Protein 4GV2 (pdb70)

Structure (mmCIF, N/CA/C/O backbone):
data_4GV2
#
_entry.id   4GV2
#
_cell.length_a   55.188
_cell.length_b   56.784
_cell.length_c   56.618
_cell.angle_alpha   90.00
_cell.angle_beta   112.66
_cell.angle_gamma   90.00
#
_symmetry.space_group_name_H-M   'P 1 21 1'
#
loop_
_entity.id
_entity.type
_entity.pdbx_description
1 polymer 'Poly [ADP-ribose] polymerase 3'
2 non-polymer 3-(4-oxo-3,4-dihydroquinazolin-2-yl)-N-[(1R)-1-(pyridin-2-yl)ethyl]propanamide
3 non-polymer 'DIMETHYL SULFOXIDE'
4 water water
#
loop_
_atom_site.group_PDB
_atom_site.id
_atom_site.type_symbol
_atom_site.label_atom_id
_atom_site.label_alt_id
_atom_site.label_comp_id
_atom_site.label_asym_id
_atom_site.label_entity_id
_atom_site.label_seq_id
_atom_site.pdbx_PDB_ins_code
_atom_site.Cartn_x
_atom_site.Cartn_y
_atom_site.Cartn_z
_atom_site.occupancy
_atom_site.B_iso_or_equiv
_atom_site.auth_seq_id
_atom_site.auth_comp_id
_atom_site.auth_asym_id
_atom_site.auth_atom_id
_atom_site.pdbx_PDB_model_num
ATOM 1 N N . SER A 1 1 ? -2.419 40.263 22.574 1.00 29.82 176 SER A N 1
ATOM 2 C CA . SER A 1 1 ? -3.886 40.524 22.468 1.00 28.71 176 SER A CA 1
ATOM 3 C C . SER A 1 1 ? -4.654 39.207 22.383 1.00 25.81 176 SER A C 1
ATOM 4 O O . SER A 1 1 ? -4.189 38.227 21.794 1.00 26.65 176 SER A O 1
ATOM 7 N N . MET A 1 2 ? -5.851 39.190 22.923 1.00 26.15 177 MET A N 1
ATOM 8 C CA . MET A 1 2 ? -6.564 37.928 23.020 1.00 23.71 177 MET A CA 1
ATOM 9 C C . MET A 1 2 ? -7.293 37.510 21.732 1.00 20.37 177 MET A C 1
ATOM 10 O O . MET A 1 2 ? -8.031 38.280 21.144 1.00 19.09 177 MET A O 1
ATOM 15 N N . LYS A 1 3 ? -7.107 36.262 21.320 1.00 17.72 178 LYS A N 1
ATOM 16 C CA . LYS A 1 3 ? -7.663 35.810 20.065 1.00 15.47 178 LYS A CA 1
ATOM 17 C C . LYS A 1 3 ? -9.131 35.489 20.271 1.00 14.85 178 LYS A C 1
ATOM 18 O O . LYS A 1 3 ? -9.527 35.014 21.343 1.00 14.24 178 LYS A O 1
ATOM 24 N N . ARG A 1 4 ? -9.944 35.790 19.268 1.00 12.94 179 ARG A N 1
ATOM 25 C CA . ARG A 1 4 ? -11.335 35.334 19.234 1.00 11.94 179 ARG A CA 1
ATOM 26 C C . ARG A 1 4 ? -11.383 33.868 18.903 1.00 11.20 179 ARG A C 1
ATOM 27 O O . ARG A 1 4 ? -10.727 33.430 17.941 1.00 9.15 179 ARG A O 1
ATOM 35 N N . VAL A 1 5 ? -12.211 33.131 19.662 1.00 9.42 180 VAL A N 1
ATOM 36 C CA . VAL A 1 5 ? -12.540 31.725 19.367 1.00 8.99 180 VAL A CA 1
ATOM 37 C C . VAL A 1 5 ? -13.865 31.752 18.636 1.00 8.91 180 VAL A C 1
ATOM 38 O O . VAL A 1 5 ? -14.880 32.225 19.179 1.00 9.09 180 VAL A O 1
ATOM 42 N N . GLN A 1 6 ? -13.872 31.297 17.384 1.00 8.37 181 GLN A N 1
ATOM 43 C CA . GLN A 1 6 ? -15.082 31.375 16.563 1.00 9.10 181 GLN A CA 1
ATOM 44 C C . GLN A 1 6 ? -16.074 30.297 16.993 1.00 10.33 181 GLN A C 1
ATOM 45 O O . GLN A 1 6 ? -15.644 29.249 17.448 1.00 10.73 181 GLN A O 1
ATOM 51 N N . PRO A 1 7 ? -17.387 30.540 16.834 1.00 11.02 182 PRO A N 1
ATOM 52 C CA . PRO A 1 7 ? -18.385 29.512 17.199 1.00 11.23 182 PRO A CA 1
ATOM 53 C C . PRO A 1 7 ? -18.202 28.199 16.427 1.00 10.32 182 PRO A C 1
ATOM 54 O O . PRO A 1 7 ? -17.770 28.192 15.290 1.00 10.03 182 PRO A O 1
ATOM 58 N N . CYS A 1 8 ? -18.508 27.089 17.060 1.00 9.77 183 CYS A N 1
ATOM 59 C CA . CYS A 1 8 ? -18.352 25.771 16.428 1.00 9.87 183 CYS A CA 1
ATOM 60 C C . CYS A 1 8 ? -19.409 25.574 15.336 1.00 10.92 183 CYS A C 1
ATOM 61 O O . CYS A 1 8 ? -20.579 25.881 15.550 1.00 11.73 183 CYS A O 1
ATOM 64 N N . SER A 1 9 ? -18.983 25.078 14.177 1.00 10.73 184 SER A N 1
ATOM 65 C CA . SER A 1 9 ? -19.893 24.817 13.064 1.00 12.08 184 SER A CA 1
ATOM 66 C C . SER A 1 9 ? -20.544 23.429 13.096 1.00 13.09 184 SER A C 1
ATOM 67 O O . SER A 1 9 ? -21.438 23.133 12.292 1.00 10.87 184 SER A O 1
ATOM 70 N N . LEU A 1 10 ? -20.027 22.561 13.947 1.00 12.11 185 LEU A N 1
ATOM 71 C CA . LEU A 1 10 ? -20.405 21.132 13.922 1.00 11.97 185 LEU A CA 1
ATOM 72 C C . LEU A 1 10 ? -21.691 20.802 14.692 1.00 12.61 185 LEU A C 1
ATOM 73 O O . LEU A 1 10 ? -22.004 21.382 15.745 1.00 13.65 185 LEU A O 1
ATOM 78 N N . ASP A 1 11 ? -22.460 19.852 14.152 1.00 11.48 186 ASP A N 1
ATOM 79 C CA . ASP A 1 11 ? -23.630 19.355 14.838 1.00 11.93 186 ASP A CA 1
ATOM 80 C C . ASP A 1 11 ? -23.175 18.565 16.096 1.00 11.57 186 ASP A C 1
ATOM 81 O O . ASP A 1 11 ? -22.011 18.202 16.178 1.00 10.35 186 ASP A O 1
ATOM 86 N N . PRO A 1 12 ? -24.084 18.354 17.062 1.00 11.11 187 PRO A N 1
ATOM 87 C CA . PRO A 1 12 ? -23.781 17.727 18.349 1.00 11.48 187 PRO A CA 1
ATOM 88 C C . PRO A 1 12 ? -23.115 16.370 18.208 1.00 10.10 187 PRO A C 1
ATOM 89 O O . PRO A 1 12 ? -22.182 16.054 18.984 1.00 11.63 187 PRO A O 1
ATOM 93 N N . ALA A 1 13 ? -23.605 15.549 17.276 1.00 10.96 188 ALA A N 1
ATOM 94 C CA . ALA A 1 13 ? -23.074 14.177 17.147 1.00 9.40 188 ALA A CA 1
ATOM 95 C C . ALA A 1 13 ? -21.660 14.244 16.670 1.00 8.03 188 ALA A C 1
ATOM 96 O O . ALA A 1 13 ? -20.768 13.535 17.171 1.00 6.53 188 ALA A O 1
ATOM 98 N N . THR A 1 14 ? -21.434 15.104 15.683 1.00 8.54 189 THR A N 1
ATOM 99 C CA . THR A 1 14 ? -20.077 15.236 15.148 1.00 8.61 189 THR A CA 1
ATOM 100 C C . THR A 1 14 ? -19.119 15.854 16.179 1.00 8.16 189 THR A C 1
ATOM 101 O O . THR A 1 14 ? -17.951 15.478 16.259 1.00 7.65 189 THR A O 1
ATOM 105 N N . GLN A 1 15 ? -19.603 16.801 16.994 1.00 8.26 190 GLN A N 1
ATOM 106 C CA . GLN A 1 15 ? -18.767 17.350 18.057 1.00 8.00 190 GLN A CA 1
ATOM 107 C C . GLN A 1 15 ? -18.323 16.255 19.044 1.00 8.01 190 GLN A C 1
ATOM 108 O O . GLN A 1 15 ? -17.175 16.224 19.463 1.00 8.05 190 GLN A O 1
ATOM 114 N N . LYS A 1 16 ? -19.246 15.364 19.404 1.00 9.09 191 LYS A N 1
ATOM 115 C CA . LYS A 1 16 ? -18.917 14.257 20.307 1.00 9.07 191 LYS A CA 1
ATOM 116 C C . LYS A 1 16 ? -17.910 13.308 19.688 1.00 7.58 191 LYS A C 1
ATOM 117 O O . LYS A 1 16 ? -17.029 12.819 20.347 1.00 9.28 191 LYS A O 1
ATOM 120 N N . LEU A 1 17 ? -18.059 13.021 18.404 1.00 7.90 192 LEU A N 1
ATOM 121 C CA . LEU A 1 17 ? -17.101 12.158 17.683 1.00 7.16 192 LEU A CA 1
ATOM 122 C C . LEU A 1 17 ? -15.701 12.724 17.726 1.00 6.66 192 LEU A C 1
ATOM 123 O O . LEU A 1 17 ? -14.772 12.058 18.052 1.00 7.25 192 LEU A O 1
ATOM 128 N N . ILE A 1 18 ? -15.583 13.989 17.333 1.00 6.44 193 ILE A N 1
ATOM 129 C CA . ILE A 1 18 ? -14.312 14.674 17.277 1.00 6.08 193 ILE A CA 1
ATOM 130 C C . ILE A 1 18 ? -13.714 14.755 18.697 1.00 7.00 193 ILE A C 1
ATOM 131 O O . ILE A 1 18 ? -12.526 14.545 18.885 1.00 7.73 193 ILE A O 1
ATOM 136 N N . THR A 1 19 ? -14.537 15.036 19.700 1.00 7.97 194 THR A N 1
ATOM 137 C CA . THR A 1 19 ? -14.071 14.990 21.093 1.00 8.65 194 THR A CA 1
ATOM 138 C C . THR A 1 19 ? -13.480 13.616 21.425 1.00 7.82 194 THR A C 1
ATOM 139 O O . THR A 1 19 ? -12.392 13.522 21.991 1.00 9.20 194 THR A O 1
ATOM 143 N N . ASN A 1 20 ? -14.213 12.550 21.093 1.00 7.63 195 ASN A N 1
ATOM 144 C CA . ASN A 1 20 ? -13.832 11.176 21.483 1.00 7.34 195 ASN A CA 1
ATOM 145 C C . ASN A 1 20 ? -12.536 10.697 20.797 1.00 6.59 195 ASN A C 1
ATOM 146 O O . ASN A 1 20 ? -11.665 10.151 21.438 1.00 7.58 195 ASN A O 1
ATOM 151 N N . ILE A 1 21 ? -12.359 10.998 19.510 1.00 7.02 196 ILE A N 1
ATOM 152 C CA . ILE A 1 21 ? -11.275 10.427 18.739 1.00 6.76 196 ILE A CA 1
ATOM 153 C C . ILE A 1 21 ? -9.952 11.147 18.950 1.00 6.68 196 ILE A C 1
ATOM 154 O O . ILE A 1 21 ? -8.898 10.607 18.609 1.00 8.61 196 ILE A O 1
ATOM 159 N N . PHE A 1 22 ? -9.993 12.335 19.571 1.00 7.51 197 PHE A N 1
ATOM 160 C CA . PHE A 1 22 ? -8.802 13.050 19.962 1.00 8.19 197 PHE A CA 1
ATOM 161 C C . PHE A 1 22 ? -8.641 13.190 21.470 1.00 9.55 197 PHE A C 1
ATOM 162 O O . PHE A 1 22 ? -7.765 13.928 21.957 1.00 10.44 197 PHE A O 1
ATOM 170 N N . SER A 1 23 ? -9.459 12.463 22.212 1.00 9.07 198 SER A N 1
ATOM 171 C CA . SER A 1 23 ? -9.474 12.565 23.660 1.00 9.34 198 SER A CA 1
ATOM 172 C C . SER A 1 23 ? -8.188 12.025 24.275 1.00 10.23 198 SER A C 1
ATOM 173 O O . SER A 1 23 ? -7.811 10.848 24.079 1.00 7.87 198 SER A O 1
ATOM 176 N N . LYS A 1 24 ? -7.547 12.857 25.110 1.00 10.39 199 LYS A N 1
ATOM 177 C CA . LYS A 1 24 ? -6.332 12.406 25.788 1.00 11.04 199 LYS A CA 1
ATOM 178 C C . LYS A 1 24 ? -6.638 11.303 26.784 1.00 10.01 199 LYS A C 1
ATOM 179 O O . LYS A 1 24 ? -5.792 10.401 26.960 1.00 9.23 199 LYS A O 1
ATOM 185 N N . GLU A 1 25 ? -7.817 11.352 27.398 1.00 9.13 200 GLU A N 1
ATOM 186 C CA . GLU A 1 25 ? -8.221 10.249 28.292 1.00 9.84 200 GLU A CA 1
ATOM 187 C C . GLU A 1 25 ? -8.321 8.926 27.506 1.00 8.32 200 GLU A C 1
ATOM 188 O O . GLU A 1 25 ? -7.857 7.892 27.965 1.00 8.20 200 GLU A O 1
ATOM 194 N N . MET A 1 26 ? -8.955 9.001 26.336 1.00 7.06 201 MET A N 1
ATOM 195 C CA . MET A 1 26 ? -9.114 7.839 25.461 1.00 6.76 201 MET A CA 1
ATOM 196 C C . MET A 1 26 ? -7.770 7.257 25.085 1.00 6.62 201 MET A C 1
ATOM 197 O O . MET A 1 26 ? -7.543 6.022 25.135 1.00 7.82 201 MET A O 1
ATOM 202 N N . PHE A 1 27 ? -6.870 8.121 24.665 1.00 7.59 202 PHE A N 1
ATOM 203 C CA . PHE A 1 27 ? -5.540 7.655 24.291 1.00 7.09 202 PHE A CA 1
ATOM 204 C C . PHE A 1 27 ? -4.778 7.002 25.446 1.00 8.16 202 PHE A C 1
ATOM 205 O O . PHE A 1 27 ? -4.178 5.914 25.297 1.00 8.24 202 PHE A O 1
ATOM 213 N N . LYS A 1 28 ? -4.815 7.640 26.605 1.00 7.77 203 LYS A N 1
ATOM 214 C CA . LYS A 1 28 ? -4.151 7.060 27.793 1.00 8.70 203 LYS A CA 1
ATOM 215 C C . LYS A 1 28 ? -4.796 5.761 28.225 1.00 9.63 203 LYS A C 1
ATOM 216 O O . LYS A 1 28 ? -4.079 4.838 28.612 1.00 9.06 203 LYS A O 1
ATOM 222 N N . ASN A 1 29 ? -6.139 5.693 28.131 1.00 10.14 204 ASN A N 1
ATOM 223 C CA . ASN A 1 29 ? -6.887 4.452 28.438 1.00 9.21 204 ASN A CA 1
ATOM 224 C C . ASN A 1 29 ? -6.396 3.317 27.548 1.00 9.44 204 ASN A C 1
ATOM 225 O O . ASN A 1 29 ? -6.189 2.174 27.983 1.00 9.70 204 ASN A O 1
ATOM 230 N N . THR A 1 30 ? -6.300 3.624 26.268 1.00 7.98 205 THR A N 1
ATOM 231 C CA . THR A 1 30 ? -5.827 2.677 25.275 1.00 8.14 205 THR A CA 1
ATOM 232 C C . THR A 1 30 ? -4.411 2.192 25.622 1.00 7.91 205 THR A C 1
ATOM 233 O O . THR A 1 30 ? -4.163 0.978 25.625 1.00 8.60 205 THR A O 1
ATOM 237 N N . MET A 1 31 ? -3.514 3.115 25.984 1.00 8.22 206 MET A N 1
ATOM 238 C CA . MET A 1 31 ? -2.167 2.745 26.407 1.00 9.26 206 MET A CA 1
ATOM 239 C C . MET A 1 31 ? -2.189 1.839 27.663 1.00 10.31 206 MET A C 1
ATOM 240 O O . MET A 1 31 ? -1.472 0.828 27.728 1.00 9.74 206 MET A O 1
ATOM 245 N N . ALA A 1 32 ? -3.074 2.121 28.600 1.00 10.51 207 ALA A N 1
ATOM 246 C CA . ALA A 1 32 ? -3.207 1.247 29.785 1.00 10.53 207 ALA A CA 1
ATOM 247 C C . ALA A 1 32 ? -3.735 -0.126 29.442 1.00 10.93 207 ALA A C 1
ATOM 248 O O . ALA A 1 32 ? -3.321 -1.092 30.030 1.00 10.36 207 ALA A O 1
ATOM 250 N N . LEU A 1 33 ? -4.670 -0.211 28.502 1.00 11.03 208 LEU A N 1
ATOM 251 C CA . LEU A 1 33 ? -5.187 -1.452 28.055 1.00 11.58 208 LEU A CA 1
ATOM 252 C C . LEU A 1 33 ? -4.144 -2.270 27.330 1.00 12.26 208 LEU A C 1
ATOM 253 O O . LEU A 1 33 ? -4.234 -3.492 27.299 1.00 13.80 208 LEU A O 1
ATOM 258 N N . MET A 1 34 ? -3.134 -1.626 26.773 1.00 11.55 209 MET A N 1
ATOM 259 C CA . MET A 1 34 ? -2.020 -2.323 26.133 1.00 12.33 209 MET A CA 1
ATOM 260 C C . MET A 1 34 ? -0.814 -2.529 27.032 1.00 12.41 209 MET A C 1
ATOM 261 O O . MET A 1 34 ? 0.279 -2.827 26.540 1.00 13.07 209 MET A O 1
ATOM 266 N N . ASP A 1 35 ? -1.002 -2.319 28.338 1.00 13.27 210 ASP A N 1
ATOM 267 C CA . ASP A 1 35 ? 0.037 -2.519 29.330 1.00 13.52 210 ASP A CA 1
ATOM 268 C C . ASP A 1 35 ? 1.199 -1.551 29.271 1.00 12.68 210 ASP A C 1
ATOM 269 O O . ASP A 1 35 ? 2.259 -1.850 29.810 1.00 12.96 210 ASP A O 1
ATOM 274 N N . LEU A 1 36 ? 1.009 -0.380 28.671 1.00 12.46 211 LEU A N 1
ATOM 275 C CA . LEU A 1 36 ? 2.082 0.612 28.615 1.00 12.37 211 LEU A CA 1
ATOM 276 C C . LEU A 1 36 ? 2.109 1.488 29.857 1.00 13.18 211 LEU A C 1
ATOM 277 O O . LEU A 1 36 ? 1.102 1.674 30.534 1.00 14.22 211 LEU A O 1
ATOM 282 N N . ASP A 1 37 ? 3.289 1.984 30.179 1.00 14.51 212 ASP A N 1
ATOM 283 C CA . ASP A 1 37 ? 3.452 2.811 31.360 1.00 15.95 212 ASP A CA 1
ATOM 284 C C . ASP A 1 37 ? 3.267 4.277 30.938 1.00 16.40 212 ASP A C 1
ATOM 285 O O . ASP A 1 37 ? 4.164 4.909 30.409 1.00 16.27 212 ASP A O 1
ATOM 290 N N . VAL A 1 38 ? 2.078 4.803 31.164 1.00 17.29 213 VAL A N 1
ATOM 291 C CA . VAL A 1 38 ? 1.766 6.155 30.704 1.00 19.12 213 VAL A CA 1
ATOM 292 C C . VAL A 1 38 ? 2.540 7.234 31.484 1.00 19.55 213 VAL A C 1
ATOM 293 O O . VAL A 1 38 ? 2.749 8.332 30.970 1.00 21.75 213 VAL A O 1
ATOM 297 N N . LYS A 1 39 ? 2.974 6.914 32.696 1.00 19.88 214 LYS A N 1
ATOM 298 C CA . LYS A 1 39 ? 3.746 7.858 33.524 1.00 20.48 214 LYS A CA 1
ATOM 299 C C . LYS A 1 39 ? 5.117 8.065 32.911 1.00 20.67 214 LYS A C 1
ATOM 300 O O . LYS A 1 39 ? 5.601 9.185 32.841 1.00 21.76 214 LYS A O 1
ATOM 303 N N . LYS A 1 40 ? 5.685 6.990 32.376 1.00 19.78 215 LYS A N 1
ATOM 304 C CA . LYS A 1 40 ? 6.982 7.018 31.743 1.00 21.79 215 LYS A CA 1
ATOM 305 C C . LYS A 1 40 ? 6.926 7.378 30.264 1.00 21.99 215 LYS A C 1
ATOM 306 O O . LYS A 1 40 ? 7.950 7.773 29.674 1.00 23.32 215 LYS A O 1
ATOM 312 N N . MET A 1 41 ? 5.751 7.231 29.667 1.00 22.20 216 MET A N 1
ATOM 313 C CA . MET A 1 41 ? 5.569 7.489 28.233 1.00 22.87 216 MET A CA 1
ATOM 314 C C . MET A 1 41 ? 4.324 8.332 28.049 1.00 22.27 216 MET A C 1
ATOM 315 O O . MET A 1 41 ? 3.310 7.855 27.534 1.00 23.51 216 MET A O 1
ATOM 320 N N . PRO A 1 42 ? 4.371 9.622 28.486 1.00 21.21 217 PRO A N 1
ATOM 321 C CA . PRO A 1 42 ? 3.197 10.472 28.321 1.00 21.07 217 PRO A CA 1
ATOM 322 C C . PRO A 1 42 ? 2.930 10.812 26.858 1.00 20.16 217 PRO A C 1
ATOM 323 O O . PRO A 1 42 ? 3.834 10.748 26.004 1.00 18.84 217 PRO A O 1
ATOM 327 N N . LEU A 1 43 ? 1.700 11.191 26.564 1.00 20.09 218 LEU A N 1
ATOM 328 C CA . LEU A 1 43 ? 1.293 11.433 25.167 1.00 19.60 218 LEU A CA 1
ATOM 329 C C . LEU A 1 43 ? 2.155 12.437 24.452 1.00 20.59 218 LEU A C 1
ATOM 330 O O . LEU A 1 43 ? 2.502 12.270 23.267 1.00 19.96 218 LEU A O 1
ATOM 335 N N . GLY A 1 44 ? 2.469 13.521 25.151 1.00 20.72 219 GLY A N 1
ATOM 336 C CA . GLY A 1 44 ? 3.287 14.548 24.567 1.00 21.45 219 GLY A CA 1
ATOM 337 C C . GLY A 1 44 ? 4.715 14.118 24.339 1.00 21.19 219 GLY A C 1
ATOM 338 O O . GLY A 1 44 ? 5.431 14.781 23.614 1.00 23.46 219 GLY A O 1
ATOM 339 N N . LYS A 1 45 ? 5.151 13.035 24.968 1.00 19.91 220 LYS A N 1
ATOM 340 C CA . LYS A 1 45 ? 6.550 12.609 24.864 1.00 20.57 220 LYS A CA 1
ATOM 341 C C . LYS A 1 45 ? 6.749 11.517 23.807 1.00 19.02 220 LYS A C 1
ATOM 342 O O . LYS A 1 45 ? 7.853 11.267 23.375 1.00 19.28 220 LYS A O 1
ATOM 348 N N . LEU A 1 46 ? 5.680 10.865 23.416 1.00 17.65 221 LEU A N 1
ATOM 349 C CA . LEU A 1 46 ? 5.713 9.863 22.348 1.00 18.16 221 LEU A CA 1
ATOM 350 C C . LEU A 1 46 ? 6.336 10.455 21.107 1.00 17.20 221 LEU A C 1
ATOM 351 O O . LEU A 1 46 ? 5.990 11.553 20.735 1.00 17.72 221 LEU A O 1
ATOM 356 N N . SER A 1 47 ? 7.279 9.754 20.492 1.00 16.78 222 SER A N 1
ATOM 357 C CA . SER A 1 47 ? 7.932 10.242 19.276 1.00 17.34 222 SER A CA 1
ATOM 358 C C . SER A 1 47 ? 8.051 9.171 18.215 1.00 16.70 222 SER A C 1
ATOM 359 O O . SER A 1 47 ? 8.013 7.982 18.512 1.00 15.47 222 SER A O 1
ATOM 362 N N . LYS A 1 48 ? 8.225 9.592 16.967 1.00 16.72 223 LYS A N 1
ATOM 363 C CA . LYS A 1 48 ? 8.453 8.647 15.893 1.00 17.06 223 LYS A CA 1
ATOM 364 C C . LYS A 1 48 ? 9.763 7.841 16.078 1.00 17.66 223 LYS A C 1
ATOM 365 O O . LYS A 1 48 ? 9.835 6.647 15.747 1.00 16.16 223 LYS A O 1
ATOM 371 N N . GLN A 1 49 ? 10.796 8.498 16.598 1.00 18.13 224 GLN A N 1
ATOM 372 C CA . GLN A 1 49 ? 12.065 7.861 16.815 1.00 19.53 224 GLN A CA 1
ATOM 373 C C . GLN A 1 49 ? 11.887 6.706 17.835 1.00 17.78 224 GLN A C 1
ATOM 374 O O . GLN A 1 49 ? 12.446 5.666 17.669 1.00 17.39 224 GLN A O 1
ATOM 380 N N . GLN A 1 50 ? 11.125 6.927 18.896 1.00 17.98 225 GLN A N 1
ATOM 381 C CA . GLN A 1 50 ? 10.927 5.896 19.940 1.00 17.71 225 GLN A CA 1
ATOM 382 C C . GLN A 1 50 ? 10.217 4.672 19.360 1.00 16.56 225 GLN A C 1
ATOM 383 O O . GLN A 1 50 ? 10.612 3.520 19.566 1.00 16.92 225 GLN A O 1
ATOM 389 N N . ILE A 1 51 ? 9.150 4.947 18.631 1.00 15.28 226 ILE A N 1
ATOM 390 C CA . ILE A 1 51 ? 8.351 3.902 17.989 1.00 15.19 226 ILE A CA 1
ATOM 391 C C . ILE A 1 51 ? 9.229 3.126 17.025 1.00 15.29 226 ILE A C 1
ATOM 392 O O . ILE A 1 51 ? 9.192 1.909 17.025 1.00 14.83 226 ILE A O 1
ATOM 397 N N . ALA A 1 52 ? 10.074 3.835 16.260 1.00 15.32 227 ALA A N 1
ATOM 398 C CA . ALA A 1 52 ? 10.986 3.186 15.295 1.00 16.42 227 ALA A CA 1
ATOM 399 C C . ALA A 1 52 ? 12.001 2.283 16.015 1.00 16.59 227 ALA A C 1
ATOM 400 O O . ALA A 1 52 ? 12.279 1.162 15.569 1.00 17.20 227 ALA A O 1
ATOM 402 N N . ARG A 1 53 ? 12.530 2.768 17.131 1.00 16.76 228 ARG A N 1
ATOM 403 C CA . ARG A 1 53 ? 13.430 1.961 17.959 1.00 18.45 228 ARG A CA 1
ATOM 404 C C . ARG A 1 53 ? 12.752 0.727 18.561 1.00 16.88 228 ARG A C 1
ATOM 405 O O . ARG A 1 53 ? 13.391 -0.334 18.713 1.00 17.02 228 ARG A O 1
ATOM 413 N N . GLY A 1 54 ? 11.459 0.856 18.871 1.00 16.53 229 GLY A N 1
ATOM 414 C CA . GLY A 1 54 ? 10.655 -0.245 19.356 1.00 14.84 229 GLY A CA 1
ATOM 415 C C . GLY A 1 54 ? 10.501 -1.304 18.279 1.00 14.97 229 GLY A C 1
ATOM 416 O O . GLY A 1 54 ? 10.652 -2.495 18.548 1.00 15.82 229 GLY A O 1
ATOM 417 N N . PHE A 1 55 ? 10.252 -0.880 17.038 1.00 14.93 230 PHE A N 1
ATOM 418 C CA . PHE A 1 55 ? 10.136 -1.848 15.949 1.00 15.73 230 PHE A CA 1
ATOM 419 C C . PHE A 1 55 ? 11.500 -2.505 15.714 1.00 17.42 230 PHE A C 1
ATOM 420 O O . PHE A 1 55 ? 11.547 -3.710 15.502 1.00 17.25 230 PHE A O 1
ATOM 428 N N . GLU A 1 56 ? 12.598 -1.742 15.768 1.00 18.63 231 GLU A N 1
ATOM 429 C CA . GLU A 1 56 ? 13.960 -2.366 15.635 1.00 20.82 231 GLU A CA 1
ATOM 430 C C . GLU A 1 56 ? 14.219 -3.431 16.685 1.00 20.91 231 GLU A C 1
ATOM 431 O O . GLU A 1 56 ? 14.768 -4.503 16.400 1.00 21.80 231 GLU A O 1
ATOM 437 N N . ALA A 1 57 ? 13.798 -3.165 17.906 1.00 19.83 232 ALA A N 1
ATOM 438 C CA . ALA A 1 57 ? 13.917 -4.166 18.971 1.00 19.48 232 ALA A CA 1
ATOM 439 C C . ALA A 1 57 ? 13.058 -5.408 18.696 1.00 19.74 232 ALA A C 1
ATOM 440 O O . ALA A 1 57 ? 13.505 -6.523 18.946 1.00 19.74 232 ALA A O 1
ATOM 442 N N . LEU A 1 58 ? 11.841 -5.249 18.165 1.00 19.03 233 LEU A N 1
ATOM 443 C CA . LEU A 1 58 ? 11.040 -6.421 17.824 1.00 18.98 233 LEU A CA 1
ATOM 444 C C . LEU A 1 58 ? 11.613 -7.210 16.624 1.00 19.74 233 LEU A C 1
ATOM 445 O O . LEU A 1 58 ? 11.533 -8.434 16.569 1.00 17.38 233 LEU A O 1
ATOM 450 N N . GLU A 1 59 ? 12.192 -6.480 15.668 1.00 21.48 234 GLU A N 1
ATOM 451 C CA . GLU A 1 59 ? 12.864 -7.113 14.516 1.00 22.80 234 GLU A CA 1
ATOM 452 C C . GLU A 1 59 ? 14.016 -8.019 14.981 1.00 23.36 234 GLU A C 1
ATOM 453 O O . GLU A 1 59 ? 14.175 -9.159 14.485 1.00 24.35 234 GLU A O 1
ATOM 459 N N . ALA A 1 60 ? 14.785 -7.548 15.962 1.00 23.64 235 ALA A N 1
ATOM 460 C CA . ALA A 1 60 ? 15.847 -8.372 16.566 1.00 23.65 235 ALA A CA 1
ATOM 461 C C . ALA A 1 60 ? 15.279 -9.602 17.286 1.00 23.42 235 ALA A C 1
ATOM 462 O O . ALA A 1 60 ? 15.809 -10.683 17.162 1.00 23.15 235 ALA A O 1
ATOM 464 N N . LEU A 1 61 ? 14.159 -9.448 18.000 1.00 23.18 236 LEU A N 1
ATOM 465 C CA . LEU A 1 61 ? 13.471 -10.576 18.616 1.00 23.02 236 LEU A CA 1
ATOM 466 C C . LEU A 1 61 ? 12.992 -11.586 17.578 1.00 23.39 236 LEU A C 1
ATOM 467 O O . LEU A 1 61 ? 13.104 -12.795 17.789 1.00 25.72 236 LEU A O 1
ATOM 472 N N . GLU A 1 62 ? 12.454 -11.109 16.464 1.00 23.39 237 GLU A N 1
ATOM 473 C CA . GLU A 1 62 ? 11.910 -11.990 15.438 1.00 24.83 237 GLU A CA 1
ATOM 474 C C . GLU A 1 62 ? 13.043 -12.811 14.818 1.00 26.41 237 GLU A C 1
ATOM 475 O O . GLU A 1 62 ? 12.888 -14.006 14.572 1.00 26.26 237 GLU A O 1
ATOM 481 N N . GLU A 1 63 ? 14.162 -12.158 14.562 1.00 28.02 238 GLU A N 1
ATOM 482 C CA . GLU A 1 63 ? 15.313 -12.862 13.999 1.00 30.66 238 GLU A CA 1
ATOM 483 C C . GLU A 1 63 ? 15.751 -13.938 15.000 1.00 31.68 238 GLU A C 1
ATOM 484 O O . GLU A 1 63 ? 15.992 -15.099 14.612 1.00 32.00 238 GLU A O 1
ATOM 490 N N . ALA A 1 64 ? 15.815 -13.570 16.284 1.00 31.99 239 ALA A N 1
ATOM 491 C CA . ALA A 1 64 ? 16.205 -14.520 17.343 1.00 33.13 239 ALA A 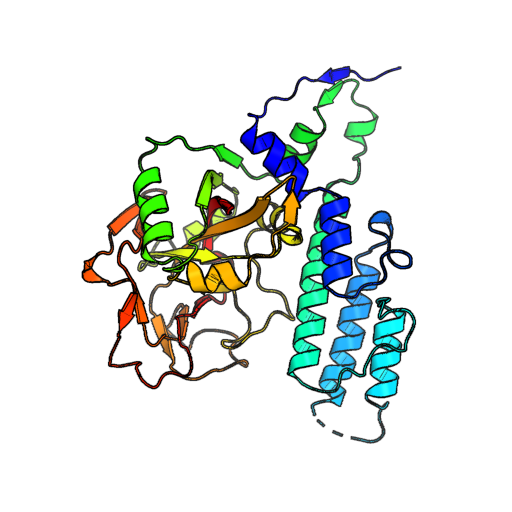CA 1
ATOM 492 C C . ALA A 1 64 ? 15.248 -15.691 17.446 1.00 34.16 239 ALA A C 1
ATOM 493 O O . ALA A 1 64 ? 15.682 -16.825 17.593 1.00 34.16 239 ALA A O 1
ATOM 495 N N . LEU A 1 65 ? 13.944 -15.417 17.357 1.00 35.00 240 LEU A N 1
ATOM 496 C CA . LEU A 1 65 ? 12.922 -16.463 17.357 1.00 35.79 240 LEU A CA 1
ATOM 497 C C . LEU A 1 65 ? 13.044 -17.458 16.181 1.00 37.83 240 LEU A C 1
ATOM 498 O O . LEU A 1 65 ? 12.699 -18.628 16.330 1.00 38.47 240 LEU A O 1
ATOM 503 N N . LYS A 1 66 ? 13.493 -16.990 15.019 1.00 39.50 241 LYS A N 1
ATOM 504 C CA . LYS A 1 66 ? 13.744 -17.865 13.867 1.00 41.36 241 LYS A CA 1
ATOM 505 C C . LYS A 1 66 ? 15.179 -18.391 13.869 1.00 42.07 241 LYS A C 1
ATOM 506 O O . LYS A 1 66 ? 15.396 -19.599 14.000 1.00 43.74 241 LYS A O 1
ATOM 512 N N . ASP A 1 70 ? 22.605 -19.417 17.906 1.00 37.16 245 ASP A N 1
ATOM 513 C CA . ASP A 1 70 ? 23.844 -18.980 17.230 1.00 37.49 245 ASP A CA 1
ATOM 514 C C . ASP A 1 70 ? 24.743 -18.072 18.085 1.00 36.34 245 ASP A C 1
ATOM 515 O O . ASP A 1 70 ? 25.589 -17.343 17.558 1.00 36.28 245 ASP A O 1
ATOM 520 N N . GLY A 1 71 ? 24.541 -18.092 19.403 1.00 35.38 246 GLY A N 1
ATOM 521 C CA . GLY A 1 71 ? 25.350 -17.289 20.311 1.00 34.40 246 GLY A CA 1
ATOM 5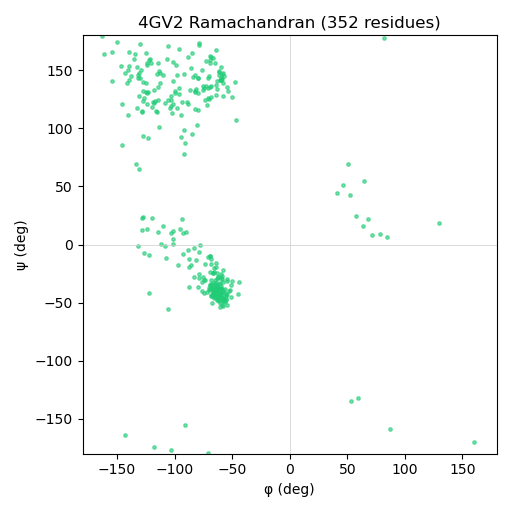22 C C . GLY A 1 71 ? 24.959 -15.831 20.373 1.00 33.75 246 GLY A C 1
ATOM 523 O O . GLY A 1 71 ? 25.667 -15.033 20.972 1.00 33.70 246 GLY A O 1
ATOM 524 N N . GLY A 1 72 ? 23.833 -15.473 19.752 1.00 32.66 247 GLY A N 1
ATOM 525 C CA . GLY A 1 72 ? 23.285 -14.132 19.887 1.00 31.56 247 GLY A CA 1
ATOM 526 C C . GLY A 1 72 ? 22.697 -13.881 21.269 1.00 30.88 247 GLY A C 1
ATOM 527 O O . GLY A 1 72 ? 22.709 -14.760 22.147 1.00 28.86 247 GLY A O 1
ATOM 528 N N . GLN A 1 73 ? 22.168 -12.675 21.463 1.00 30.31 248 GLN A N 1
ATOM 529 C CA . GLN A 1 73 ? 21.544 -12.304 22.735 1.00 31.05 248 GLN A CA 1
ATOM 530 C C . GLN A 1 73 ? 20.334 -13.221 23.046 1.00 30.37 248 GLN A C 1
ATOM 531 O O . GLN A 1 73 ? 19.662 -13.696 22.131 1.00 29.30 248 GLN A O 1
ATOM 537 N N . SER A 1 74 ? 20.072 -13.481 24.328 1.00 30.57 249 SER A N 1
ATOM 538 C CA . SER A 1 74 ? 18.911 -14.299 24.746 1.00 30.27 249 SER A CA 1
ATOM 539 C C . SER A 1 74 ? 17.605 -13.585 24.425 1.00 29.85 249 SER A C 1
ATOM 540 O O . SER A 1 74 ? 17.605 -12.370 24.222 1.00 29.03 249 SER A O 1
ATOM 543 N N . LEU A 1 75 ? 16.504 -14.330 24.362 1.00 29.60 250 LEU A N 1
ATOM 544 C CA . LEU A 1 75 ? 15.194 -13.712 24.173 1.00 29.91 250 LEU A CA 1
ATOM 545 C C . LEU A 1 75 ? 14.908 -12.783 25.347 1.00 30.21 250 LEU A C 1
ATOM 546 O O . LEU A 1 75 ? 14.293 -11.727 25.171 1.00 28.97 250 LEU A O 1
ATOM 551 N N . GLU A 1 76 ? 15.388 -13.161 26.534 1.00 30.54 251 GLU A N 1
ATOM 552 C CA . GLU A 1 76 ? 15.255 -12.310 27.717 1.00 30.94 251 GLU A CA 1
ATOM 553 C C . GLU A 1 76 ? 16.023 -10.996 27.594 1.00 30.33 251 GLU A C 1
ATOM 554 O O . GLU A 1 76 ? 15.516 -9.936 27.956 1.00 29.26 251 GLU A O 1
ATOM 557 N N . GLU A 1 77 ? 17.241 -11.061 27.070 1.00 29.08 252 GLU A N 1
ATOM 558 C CA . GLU A 1 77 ? 18.062 -9.877 26.930 1.00 28.83 252 GLU A CA 1
ATOM 559 C C . GLU A 1 77 ? 17.407 -8.936 25.903 1.00 26.49 252 GLU A C 1
ATOM 560 O O . GLU A 1 77 ? 17.341 -7.715 26.104 1.00 25.34 252 GLU A O 1
ATOM 566 N N . LEU A 1 78 ? 16.950 -9.530 24.807 1.00 25.16 253 LEU A N 1
ATOM 567 C CA . LEU A 1 78 ? 16.377 -8.771 23.706 1.00 24.64 253 LEU A CA 1
ATOM 568 C C . LEU A 1 78 ? 15.035 -8.204 24.130 1.00 23.96 253 LEU A C 1
ATOM 569 O O . LEU A 1 78 ? 14.695 -7.091 23.757 1.00 22.15 253 LEU A O 1
ATOM 574 N N . SER A 1 79 ? 14.290 -8.983 24.901 1.00 23.47 254 SER A N 1
ATOM 575 C CA . SER A 1 79 ? 13.037 -8.489 25.521 1.00 23.71 254 SER A CA 1
ATOM 576 C C . SER A 1 79 ? 13.298 -7.300 26.432 1.00 24.10 254 SER A C 1
ATOM 577 O O . SER A 1 79 ? 12.585 -6.290 26.356 1.00 24.69 254 SER A O 1
ATOM 580 N N . SER A 1 80 ? 14.315 -7.404 27.292 1.00 24.39 255 SER A N 1
ATOM 581 C CA . SER A 1 80 ? 14.655 -6.329 28.183 1.00 25.12 255 SER A CA 1
ATOM 582 C C . SER A 1 80 ? 14.985 -5.045 27.458 1.00 24.82 255 SER A C 1
ATOM 583 O O . SER A 1 80 ? 14.588 -3.974 27.900 1.00 25.49 255 SER A O 1
ATOM 586 N N . HIS A 1 81 ? 15.689 -5.127 26.329 1.00 23.49 256 HIS A N 1
ATOM 587 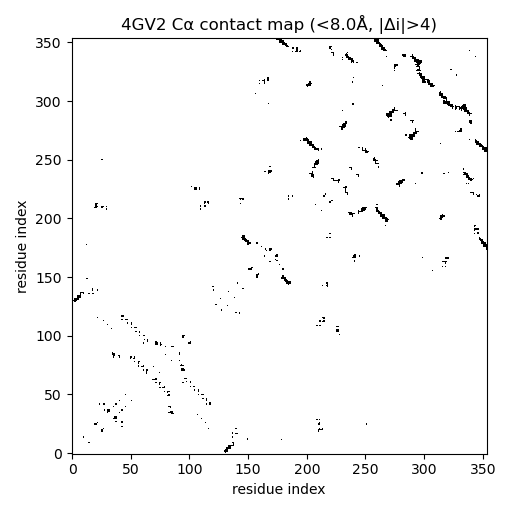C CA . HIS A 1 81 ? 15.925 -3.910 25.578 1.00 22.70 256 HIS A CA 1
ATOM 588 C C . HIS A 1 81 ? 14.621 -3.309 25.031 1.00 20.52 256 HIS A C 1
ATOM 589 O O . HIS A 1 81 ? 14.459 -2.094 25.072 1.00 20.32 256 HIS A O 1
ATOM 596 N N . PHE A 1 82 ? 13.737 -4.157 24.501 1.00 20.07 257 PHE A N 1
ATOM 597 C CA . PHE A 1 82 ? 12.437 -3.686 23.981 1.00 19.66 257 PHE A CA 1
ATOM 598 C C . PHE A 1 82 ? 11.686 -2.917 25.084 1.00 19.54 257 PHE A C 1
ATOM 599 O O . PHE A 1 82 ? 11.148 -1.833 24.851 1.00 18.80 257 PHE A O 1
ATOM 607 N N . TYR A 1 83 ? 11.688 -3.471 26.280 1.00 19.60 258 TYR A N 1
ATOM 608 C CA . TYR A 1 83 ? 10.962 -2.858 27.396 1.00 20.65 258 TYR A CA 1
ATOM 609 C C . TYR A 1 83 ? 11.634 -1.595 27.950 1.00 21.11 258 TYR A C 1
ATOM 610 O O . TYR A 1 83 ? 10.996 -0.778 28.613 1.00 22.61 258 TYR A O 1
ATOM 619 N N . THR A 1 84 ? 12.905 -1.374 27.642 1.00 21.72 259 THR A N 1
ATOM 620 C CA . THR A 1 84 ? 13.544 -0.117 27.983 1.00 21.39 259 THR A CA 1
ATOM 621 C C . THR A 1 84 ? 13.100 0.960 27.019 1.00 20.55 259 THR A C 1
ATOM 622 O O . THR A 1 84 ? 12.849 2.092 27.415 1.00 21.27 259 THR A O 1
ATOM 626 N N . VAL A 1 85 ? 13.001 0.591 25.753 1.00 18.62 260 VAL A N 1
ATOM 627 C CA . VAL A 1 85 ? 12.596 1.487 24.694 1.00 17.98 260 VAL A CA 1
ATOM 628 C C . VAL A 1 85 ? 11.141 1.895 24.810 1.00 16.62 260 VAL A C 1
ATOM 629 O O . VAL A 1 85 ? 10.817 3.068 24.664 1.00 15.06 260 VAL A O 1
ATOM 633 N N . ILE A 1 86 ? 10.282 0.916 25.105 1.00 15.92 261 ILE A N 1
ATOM 634 C CA . ILE A 1 86 ? 8.841 1.111 25.217 1.00 15.51 261 ILE A CA 1
ATOM 635 C C . ILE A 1 86 ? 8.395 0.658 26.616 1.00 15.64 261 ILE A C 1
ATOM 636 O O . ILE A 1 86 ? 8.137 -0.531 26.818 1.00 14.49 261 ILE A O 1
ATOM 641 N N . PRO A 1 87 ? 8.368 1.594 27.588 1.00 15.77 262 PRO A N 1
ATOM 642 C CA . PRO A 1 87 ? 8.034 1.286 28.976 1.00 16.28 262 PRO A CA 1
ATOM 643 C C . PRO A 1 87 ? 6.659 0.657 29.148 1.00 15.66 262 PRO A C 1
ATOM 644 O O . PRO A 1 87 ? 5.659 1.187 28.656 1.00 15.93 262 PRO A O 1
ATOM 648 N N . HIS A 1 88 ? 6.633 -0.479 29.849 1.00 16.69 263 HIS A N 1
ATOM 649 C CA . HIS A 1 88 ? 5.422 -1.222 30.155 1.00 16.01 263 HIS A CA 1
ATOM 650 C C . HIS A 1 88 ? 5.194 -1.198 31.665 1.00 17.51 263 HIS A C 1
ATOM 651 O O . HIS A 1 88 ? 6.122 -1.025 32.456 1.00 16.48 263 HIS A O 1
ATOM 658 N N . ASN A 1 89 ? 3.936 -1.381 32.031 1.00 18.24 264 ASN A N 1
ATOM 659 C CA . ASN A 1 89 ? 3.514 -1.426 33.406 1.00 21.68 264 ASN A CA 1
ATOM 660 C C . ASN A 1 89 ? 2.789 -2.743 33.649 1.00 23.52 264 ASN A C 1
ATOM 661 O O . ASN A 1 89 ? 1.779 -3.025 33.018 1.00 23.47 264 ASN A O 1
ATOM 666 N N . PHE A 1 90 ? 3.314 -3.522 34.574 1.00 26.01 265 PHE A N 1
ATOM 667 C CA . PHE A 1 90 ? 2.653 -4.734 35.034 1.00 27.73 265 PHE A CA 1
ATOM 668 C C . PHE A 1 90 ? 2.645 -4.719 36.568 1.00 29.62 265 PHE A C 1
ATOM 669 O O . PHE A 1 90 ? 3.244 -5.561 37.211 1.00 29.43 265 PHE A O 1
ATOM 677 N N . GLY A 1 91 ? 1.927 -3.754 37.133 1.00 32.61 266 GLY A N 1
ATOM 678 C CA . GLY A 1 91 ? 2.000 -3.436 38.563 1.00 34.72 266 GLY A CA 1
ATOM 679 C C . GLY A 1 91 ? 3.409 -3.458 39.137 1.00 36.73 266 GLY A C 1
ATOM 680 O O . GLY A 1 91 ? 3.642 -4.022 40.214 1.00 37.40 266 GLY A O 1
ATOM 681 N N . HIS A 1 92 ? 4.367 -2.873 38.425 1.00 38.56 267 HIS A N 1
ATOM 682 C CA . HIS A 1 92 ? 5.754 -2.798 38.918 1.00 40.23 267 HIS A CA 1
ATOM 683 C C . HIS A 1 92 ? 6.409 -4.173 39.248 1.00 40.51 267 HIS A C 1
ATOM 684 O O . HIS A 1 92 ? 7.331 -4.246 40.071 1.00 41.07 267 HIS A O 1
ATOM 691 N N . SER A 1 93 ? 5.918 -5.246 38.616 1.00 40.12 268 SER A N 1
ATOM 692 C CA . SER A 1 93 ? 6.661 -6.511 38.495 1.00 39.83 268 SER A CA 1
ATOM 693 C C . SER A 1 93 ? 7.350 -6.487 37.154 1.00 39.57 268 SER A C 1
ATOM 694 O O . SER A 1 93 ? 7.019 -5.647 36.314 1.00 39.47 268 SER A O 1
ATOM 697 N N . GLN A 1 94 ? 8.277 -7.416 36.927 1.00 39.20 269 GLN A N 1
ATOM 698 C CA . GLN A 1 94 ? 8.998 -7.468 35.649 1.00 39.12 269 GLN A CA 1
ATOM 699 C C . GLN A 1 94 ? 8.022 -7.745 34.504 1.00 37.39 269 GLN A C 1
ATOM 700 O O . GLN A 1 94 ? 7.100 -8.537 34.681 1.00 37.36 269 GLN A O 1
ATOM 706 N N . PRO A 1 95 ? 8.217 -7.090 33.334 1.00 35.06 270 PRO A N 1
ATOM 707 C CA . PRO A 1 95 ? 7.411 -7.480 32.158 1.00 33.35 270 PRO A CA 1
ATOM 708 C C . PRO A 1 95 ? 7.898 -8.832 31.648 1.00 31.63 270 PRO A C 1
ATOM 709 O O . PRO A 1 95 ? 9.035 -9.191 31.957 1.00 31.60 270 PRO A O 1
ATOM 713 N N . PRO A 1 96 ? 7.058 -9.589 30.893 1.00 29.76 271 PRO A N 1
ATOM 714 C CA . PRO A 1 96 ? 7.421 -10.949 30.488 1.00 29.20 271 PRO A CA 1
ATOM 715 C C . PRO A 1 96 ? 8.198 -11.033 29.158 1.00 29.40 271 PRO A C 1
ATOM 716 O O . PRO A 1 96 ? 8.104 -10.114 28.340 1.00 28.49 271 PRO A O 1
ATOM 720 N N . PRO A 1 97 ? 8.899 -12.156 28.909 1.00 29.20 272 PRO A N 1
ATOM 721 C CA . PRO A 1 97 ? 9.744 -12.253 27.715 1.00 28.93 272 PRO A CA 1
ATOM 722 C C . PRO A 1 97 ? 8.948 -12.565 26.461 1.00 27.93 272 PRO A C 1
ATOM 723 O O . PRO A 1 97 ? 7.970 -13.320 26.488 1.00 29.06 272 PRO A O 1
ATOM 727 N N . ILE A 1 98 ? 9.373 -11.979 25.361 1.00 27.12 273 ILE A N 1
ATOM 728 C CA . ILE A 1 98 ? 8.649 -12.063 24.107 1.00 26.84 273 ILE A CA 1
ATOM 729 C C . ILE A 1 98 ? 9.187 -13.268 23.344 1.00 27.80 273 ILE A C 1
ATOM 730 O O . ILE A 1 98 ? 10.128 -13.155 22.532 1.00 27.26 273 ILE A O 1
ATOM 735 N N . ASN A 1 99 ? 8.602 -14.427 23.629 1.00 28.65 274 ASN A N 1
ATOM 736 C CA . ASN A 1 99 ? 9.218 -15.707 23.267 1.00 29.48 274 ASN A CA 1
ATOM 737 C C . ASN A 1 99 ? 8.333 -16.658 22.474 1.00 29.43 274 ASN A C 1
ATOM 738 O O . ASN A 1 99 ? 8.576 -17.870 22.453 1.00 29.67 274 ASN A O 1
ATOM 743 N N . SER A 1 100 ? 7.344 -16.100 21.791 1.00 28.78 275 SER A N 1
ATOM 744 C CA . SER A 1 100 ? 6.457 -16.846 20.904 1.00 28.95 275 SER A CA 1
ATOM 745 C C . SER A 1 100 ? 6.075 -15.950 19.748 1.00 28.68 275 SER A C 1
ATOM 746 O O . SER A 1 100 ? 6.057 -14.723 19.902 1.00 28.24 275 SER A O 1
ATOM 749 N N . PRO A 1 101 ? 5.742 -16.542 18.597 1.00 29.26 276 PRO A N 1
ATOM 750 C CA . PRO A 1 101 ? 5.238 -15.757 17.477 1.00 29.22 276 PRO A CA 1
ATOM 751 C C . PRO A 1 101 ? 4.008 -14.927 17.857 1.00 28.98 276 PRO A C 1
ATOM 752 O O . PRO A 1 101 ? 3.889 -13.759 17.438 1.00 27.97 276 PRO A O 1
ATOM 756 N N . GLU A 1 102 ? 3.131 -15.510 18.683 1.00 28.37 277 GLU A N 1
ATOM 757 C CA . GLU A 1 102 ? 1.879 -14.868 19.043 1.00 28.60 277 GLU A CA 1
ATOM 758 C C . GLU A 1 102 ? 2.123 -13.575 19.811 1.00 27.34 277 GLU A C 1
ATOM 759 O O . GLU A 1 102 ? 1.509 -12.560 19.529 1.00 27.72 277 GLU A O 1
ATOM 765 N N . LEU A 1 103 ? 3.014 -13.638 20.782 1.00 26.21 278 LEU A N 1
ATOM 766 C CA . LEU A 1 103 ? 3.368 -12.489 21.587 1.00 25.97 278 LEU A CA 1
ATOM 767 C C . LEU A 1 103 ? 4.160 -11.439 20.771 1.00 24.55 278 LEU A C 1
ATOM 768 O O . LEU A 1 103 ? 4.019 -10.226 20.995 1.00 22.90 278 LEU A O 1
ATOM 773 N N . LEU A 1 104 ? 4.992 -11.908 19.840 1.00 22.72 279 LEU A N 1
ATOM 774 C CA . LEU A 1 104 ? 5.721 -10.991 18.963 1.00 22.13 279 LEU A CA 1
ATOM 775 C C . LEU A 1 104 ? 4.731 -10.174 18.157 1.00 20.72 279 LEU A C 1
ATOM 776 O O . LEU A 1 104 ? 4.857 -8.948 18.091 1.00 20.10 279 LEU A O 1
ATOM 781 N N . GLN A 1 105 ? 3.775 -10.835 17.511 1.00 20.10 280 GLN A N 1
ATOM 782 C CA . GLN A 1 105 ? 2.810 -10.122 16.679 1.00 20.18 280 GLN A CA 1
ATOM 783 C C . GLN A 1 105 ? 1.961 -9.178 17.549 1.00 19.77 280 GLN A C 1
ATOM 784 O O . GLN A 1 105 ? 1.631 -8.068 17.117 1.00 19.16 280 GLN A O 1
ATOM 790 N N . ALA A 1 106 ? 1.662 -9.600 18.775 1.00 19.20 281 ALA A N 1
ATOM 791 C CA . ALA A 1 106 ? 0.866 -8.779 19.708 1.00 18.99 281 ALA A CA 1
ATOM 792 C C . ALA A 1 106 ? 1.602 -7.471 20.068 1.00 17.62 281 ALA A C 1
ATOM 793 O O . ALA A 1 106 ? 1.013 -6.397 20.057 1.00 17.42 281 ALA A O 1
ATOM 795 N N . LYS A 1 107 ? 2.898 -7.561 20.321 1.00 17.51 282 LYS A N 1
ATOM 796 C CA . LYS A 1 107 ? 3.736 -6.377 20.474 1.00 16.79 282 LYS A CA 1
ATOM 797 C C . LYS A 1 107 ? 3.837 -5.527 19.180 1.00 15.45 282 LYS A C 1
ATOM 798 O O . LYS A 1 107 ? 3.844 -4.300 19.264 1.00 13.97 282 LYS A O 1
ATOM 804 N N . LYS A 1 108 ? 3.961 -6.151 18.008 1.00 15.13 283 LYS A N 1
ATOM 805 C CA . LYS A 1 108 ? 3.892 -5.376 16.738 1.00 14.59 283 LYS A CA 1
ATOM 806 C C . LYS A 1 108 ? 2.555 -4.625 16.596 1.00 14.19 283 LYS A C 1
ATOM 807 O O . LYS A 1 108 ? 2.523 -3.452 16.252 1.00 12.22 283 LYS A O 1
ATOM 813 N N . ASP A 1 109 ? 1.458 -5.309 16.893 1.00 14.83 284 ASP A N 1
ATOM 814 C CA . ASP A 1 109 ? 0.141 -4.691 16.809 1.00 15.77 284 ASP A CA 1
ATOM 815 C C . ASP A 1 109 ? -0.028 -3.528 17.826 1.00 15.18 284 ASP A C 1
ATOM 816 O O . ASP A 1 109 ? -0.613 -2.480 17.486 1.00 14.63 284 ASP A O 1
ATOM 821 N N . MET A 1 110 ? 0.472 -3.719 19.045 1.00 14.21 285 MET A N 1
ATOM 822 C CA . MET A 1 110 ? 0.538 -2.636 20.034 1.00 13.98 285 MET A CA 1
ATOM 823 C C . MET A 1 110 ? 1.281 -1.423 19.501 1.00 12.64 285 MET A C 1
ATOM 824 O O . MET A 1 110 ? 0.797 -0.299 19.626 1.00 12.21 285 MET A O 1
ATOM 829 N N . LEU A 1 111 ? 2.450 -1.623 18.903 1.00 11.71 286 LEU A N 1
ATOM 830 C CA . LEU A 1 111 ? 3.219 -0.505 18.383 1.00 11.81 286 LEU A CA 1
ATOM 831 C C . LEU A 1 111 ? 2.560 0.152 17.188 1.00 10.29 286 LEU A C 1
ATOM 832 O O . LEU A 1 111 ? 2.726 1.357 16.947 1.00 9.25 286 LEU A O 1
ATOM 837 N N . LEU A 1 112 ? 1.825 -0.617 16.409 1.00 9.77 287 LEU A N 1
ATOM 838 C CA . LEU A 1 112 ? 1.064 -0.020 15.277 1.00 9.71 287 LEU A CA 1
ATOM 839 C C . LEU A 1 112 ? -0.057 0.899 15.798 1.00 8.74 287 LEU A C 1
ATOM 840 O O . LEU A 1 112 ? -0.300 1.972 15.256 1.00 8.98 287 LEU A O 1
ATOM 845 N N . VAL A 1 113 ? -0.716 0.486 16.870 1.00 9.28 288 VAL A N 1
ATOM 846 C CA . VAL A 1 113 ? -1.710 1.334 17.513 1.00 9.43 288 VAL A CA 1
ATOM 847 C C . VAL A 1 113 ? -1.012 2.561 18.114 1.00 9.57 288 VAL A C 1
ATOM 848 O O . VAL A 1 113 ? -1.446 3.703 17.906 1.00 9.32 288 VAL A O 1
ATOM 852 N N . LEU A 1 114 ? 0.107 2.347 18.817 1.00 9.42 289 LEU A N 1
ATOM 853 C CA . LEU A 1 114 ? 0.842 3.456 19.408 1.00 9.84 289 LEU A CA 1
ATOM 854 C C . LEU A 1 114 ? 1.331 4.489 18.349 1.00 10.98 289 LEU A C 1
ATOM 855 O O . LEU A 1 114 ? 1.317 5.699 18.590 1.00 10.66 289 LEU A O 1
ATOM 860 N N . ALA A 1 115 ? 1.749 4.007 17.180 1.00 10.05 290 ALA A N 1
ATOM 861 C CA . ALA A 1 115 ? 2.124 4.853 16.047 1.00 9.89 290 ALA A CA 1
ATOM 862 C C . ALA A 1 115 ? 0.968 5.737 15.578 1.00 9.52 290 ALA A C 1
ATOM 863 O O . ALA A 1 115 ? 1.170 6.892 15.204 1.00 9.60 290 ALA A O 1
ATOM 865 N N . ASP A 1 116 ? -0.249 5.203 15.588 1.00 9.16 291 ASP A N 1
ATOM 866 C CA . ASP A 1 116 ? -1.424 5.998 15.255 1.00 9.17 291 ASP A CA 1
ATOM 867 C C . ASP A 1 116 ? -1.816 6.986 16.342 1.00 9.13 291 ASP A C 1
ATOM 868 O O . ASP A 1 116 ? -2.358 8.058 16.036 1.00 8.81 291 ASP A O 1
ATOM 873 N N . ILE A 1 117 ? -1.538 6.649 17.605 1.00 8.02 292 ILE A N 1
ATOM 874 C CA . ILE A 1 117 ? -1.744 7.620 18.685 1.00 9.26 292 ILE A CA 1
ATOM 875 C C . ILE A 1 117 ? -0.764 8.799 18.474 1.00 9.42 292 ILE A C 1
ATOM 876 O O . ILE A 1 117 ? -1.169 9.965 18.555 1.00 9.15 292 ILE A O 1
ATOM 881 N N . GLU A 1 118 ? 0.494 8.474 18.178 1.00 10.72 293 GLU A N 1
ATOM 882 C CA . GLU A 1 118 ? 1.518 9.479 17.950 1.00 10.78 293 GLU A CA 1
ATOM 883 C C . GLU A 1 118 ? 1.170 10.326 16.726 1.00 9.94 293 GLU A C 1
ATOM 884 O O . GLU A 1 118 ? 1.357 11.522 16.767 1.00 9.33 293 GLU A O 1
ATOM 890 N N . LEU A 1 119 ? 0.600 9.708 15.688 1.00 10.18 294 LEU A N 1
ATOM 891 C CA . LEU A 1 119 ? 0.109 10.462 14.508 1.00 10.80 294 LEU A CA 1
ATOM 892 C C . LEU A 1 119 ? -0.923 11.528 14.918 1.00 10.24 294 LEU A C 1
ATOM 893 O O . LEU A 1 119 ? -0.818 12.698 14.512 1.00 10.45 294 LEU A O 1
ATOM 898 N N . ALA A 1 120 ? -1.915 11.139 15.725 1.00 8.89 295 ALA A N 1
ATOM 899 C CA . ALA A 1 120 ? -2.928 12.084 16.182 1.00 8.56 295 ALA A CA 1
ATOM 900 C C . ALA A 1 120 ? -2.303 13.217 17.001 1.00 9.55 295 ALA A C 1
ATOM 901 O O . ALA A 1 120 ? -2.775 14.345 16.941 1.00 10.45 295 ALA A O 1
ATOM 903 N N . GLN A 1 121 ? -1.305 12.915 17.815 1.00 10.48 296 GLN A N 1
ATOM 904 C CA . GLN A 1 121 ? -0.632 13.981 18.582 1.00 11.66 296 GLN A CA 1
ATOM 905 C C . GLN A 1 121 ? 0.125 14.941 17.666 1.00 11.98 296 GLN A C 1
ATOM 906 O O . GLN A 1 121 ? 0.027 16.172 17.819 1.00 12.94 296 GLN A O 1
ATOM 912 N N . ALA A 1 122 ? 0.846 14.379 16.709 1.00 13.03 297 ALA A N 1
ATOM 913 C CA . ALA A 1 122 ? 1.614 15.191 15.730 1.00 13.74 297 ALA A CA 1
ATOM 914 C C . ALA A 1 122 ? 0.679 16.044 14.874 1.00 13.83 297 ALA A C 1
ATOM 915 O O . ALA A 1 122 ? 0.974 17.216 14.553 1.00 13.69 297 ALA A O 1
ATOM 917 N N . LEU A 1 123 ? -0.482 15.499 14.530 1.00 14.01 298 LEU A N 1
ATOM 918 C CA . LEU A 1 123 ? -1.479 16.265 13.799 1.00 15.28 298 LEU A CA 1
ATOM 919 C C . LEU A 1 123 ? -1.930 17.517 14.553 1.00 16.40 298 LEU A C 1
ATOM 920 O O . LEU A 1 123 ? -2.173 18.583 13.953 1.00 15.75 298 LEU A O 1
ATOM 925 N N . GLN A 1 124 ? -2.055 17.389 15.864 1.00 16.03 299 GLN A N 1
ATOM 926 C CA . GLN A 1 124 ? -2.568 18.493 16.705 1.00 18.50 299 GLN A CA 1
ATOM 927 C C . GLN A 1 124 ? -1.531 19.584 17.011 1.00 19.58 299 GLN A C 1
ATOM 928 O O . GLN A 1 124 ? -1.870 20.611 17.602 1.00 18.86 299 GLN A O 1
ATOM 934 N N . ALA A 1 125 ? -0.276 19.377 16.627 1.00 21.66 300 ALA A N 1
ATOM 935 C CA . ALA A 1 125 ? 0.751 20.397 16.851 1.00 23.78 300 ALA A CA 1
ATOM 936 C C . ALA A 1 125 ? 0.299 21.741 16.239 1.00 25.96 300 ALA A C 1
ATOM 937 O O . ALA A 1 125 ? -0.205 21.769 15.133 1.00 25.05 300 ALA A O 1
ATOM 939 N N . VAL A 1 126 ? 0.485 22.831 16.986 1.00 28.36 301 VAL A N 1
ATOM 940 C CA . V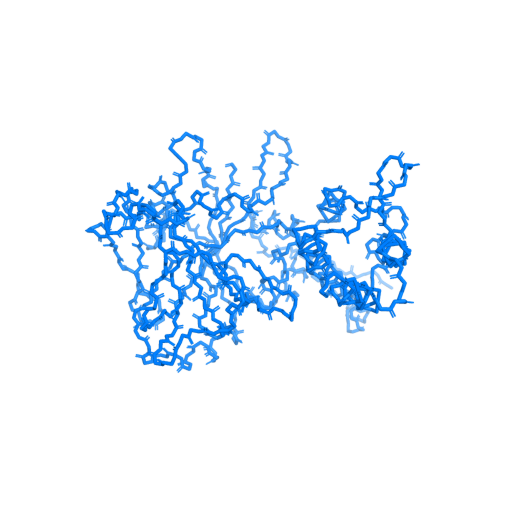AL A 1 126 ? 0.092 24.180 16.536 1.00 30.80 301 VAL A CA 1
ATOM 941 C C . VAL A 1 126 ? 1.020 24.735 15.459 1.00 33.10 301 VAL A C 1
ATOM 942 O O . VAL A 1 126 ? 2.230 24.794 15.650 1.00 34.38 301 VAL A O 1
ATOM 946 N N . SER A 1 127 ? 0.459 25.129 14.316 1.00 34.46 302 SER A N 1
ATOM 947 C CA . SER A 1 127 ? 1.270 25.642 13.225 1.00 35.90 302 SER A CA 1
ATOM 948 C C . SER A 1 127 ? 1.633 27.093 13.521 1.00 36.58 302 SER A C 1
ATOM 949 O O . SER A 1 127 ? 1.155 27.711 14.485 1.00 35.41 302 SER A O 1
ATOM 952 N N . GLU A 1 128 ? 2.508 27.632 12.685 1.00 37.88 303 GLU A N 1
ATOM 953 C CA . GLU A 1 128 ? 2.985 29.002 12.873 1.00 38.29 303 GLU A CA 1
ATOM 954 C C . GLU A 1 128 ? 1.921 30.027 12.473 1.00 38.06 303 GLU A C 1
ATOM 955 O O . GLU A 1 128 ? 1.720 31.008 13.186 1.00 38.56 303 GLU A O 1
ATOM 961 N N . GLN A 1 129 ? 1.227 29.768 11.364 1.00 37.81 304 GLN A N 1
ATOM 962 C CA . GLN A 1 129 ? 0.071 30.568 10.954 1.00 37.71 304 GLN A CA 1
ATOM 963 C C . GLN A 1 129 ? -0.915 30.705 12.123 1.00 36.43 304 GLN A C 1
ATOM 964 O O . GLN A 1 129 ? -1.416 31.786 12.414 1.00 35.95 304 GLN A O 1
ATOM 970 N N . GLU A 1 130 ? -1.180 29.592 12.789 1.00 34.70 305 GLU A N 1
ATOM 971 C CA . GLU A 1 130 ? -2.155 29.580 13.873 1.00 33.71 305 GLU A CA 1
ATOM 972 C C . GLU A 1 130 ? -1.736 30.479 15.040 1.00 33.15 305 GLU A C 1
ATOM 973 O O . GLU A 1 130 ? -2.600 31.025 15.724 1.00 33.21 305 GLU A O 1
ATOM 979 N N . LYS A 1 131 ? -0.427 30.655 15.257 1.00 31.52 306 LYS A N 1
ATOM 980 C CA . LYS A 1 131 ? 0.038 31.560 16.335 1.00 31.84 306 LYS A CA 1
ATOM 981 C C . LYS A 1 131 ? -0.114 33.043 15.954 1.00 30.64 306 LYS A C 1
ATOM 982 O O . LYS A 1 131 ? -0.283 33.886 16.841 1.00 30.85 306 LYS A O 1
ATOM 988 N N . THR A 1 132 ? -0.061 33.341 14.650 1.00 28.76 307 THR A N 1
ATOM 989 C CA . THR A 1 132 ? -0.185 34.711 14.155 1.00 28.19 307 THR A CA 1
ATOM 990 C C . THR A 1 132 ? -1.655 35.171 13.897 1.00 25.95 307 THR A C 1
ATOM 991 O O . THR A 1 132 ? -1.942 36.338 14.129 1.00 25.49 307 THR A O 1
ATOM 995 N N . VAL A 1 133 ? -2.558 34.299 13.411 1.00 23.29 308 VAL A N 1
ATOM 996 C CA . VAL A 1 133 ? -3.963 34.729 13.113 1.00 21.05 308 VAL A CA 1
ATOM 997 C C . VAL A 1 133 ? -4.605 35.287 14.377 1.00 18.87 308 VAL A C 1
ATOM 998 O O . VAL A 1 133 ? -4.313 34.847 15.484 1.00 18.00 308 VAL A O 1
ATOM 1002 N N . GLU A 1 134 ? -5.497 36.253 14.218 1.00 15.99 309 GLU A N 1
ATOM 1003 C CA . GLU A 1 134 ? -6.116 36.898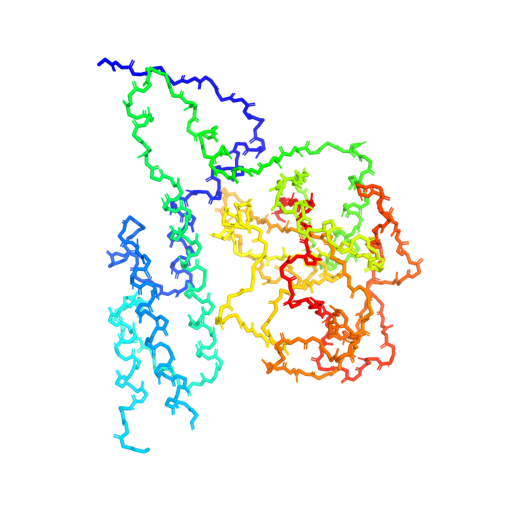 15.376 1.00 15.63 309 GLU A CA 1
ATOM 1004 C C . GLU A 1 134 ? -7.438 36.255 15.803 1.00 13.28 309 GLU A C 1
ATOM 1005 O O . GLU A 1 134 ? -8.003 36.589 16.845 1.00 13.57 309 GLU A O 1
ATOM 1011 N N . GLU A 1 135 ? -7.935 35.339 14.997 1.00 12.27 310 GLU A N 1
ATOM 1012 C CA . GLU A 1 135 ? -9.097 34.547 15.355 1.00 11.65 310 GLU A CA 1
ATOM 1013 C C . GLU A 1 135 ? -8.758 33.100 15.077 1.00 12.61 310 GLU A C 1
ATOM 1014 O O . GLU A 1 135 ? -8.070 32.792 14.070 1.00 12.56 310 GLU A O 1
ATOM 1020 N N . VAL A 1 136 ? -9.244 32.205 15.938 1.00 10.52 311 VAL A N 1
ATOM 1021 C CA . VAL A 1 136 ? -9.019 30.794 15.750 1.00 10.84 311 VAL A CA 1
ATOM 1022 C C . VAL A 1 136 ? -10.366 30.065 15.700 1.00 10.62 311 VAL A C 1
ATOM 1023 O O . VAL A 1 136 ? -11.388 30.588 16.207 1.00 10.19 311 VAL A O 1
ATOM 1027 N N . PRO A 1 137 ? -10.408 28.911 15.032 1.00 10.47 312 PRO A N 1
ATOM 1028 C CA . PRO A 1 137 ? -11.649 28.139 15.049 1.00 9.82 312 PRO A CA 1
ATOM 1029 C C . PRO A 1 137 ? -11.864 27.573 16.437 1.00 9.31 312 PRO A C 1
ATOM 1030 O O . PRO A 1 137 ? -10.907 27.398 17.207 1.00 9.18 312 PRO A O 1
ATOM 1034 N N . HIS A 1 138 ? -13.111 27.285 16.754 1.00 10.18 313 HIS A N 1
ATOM 1035 C CA . HIS A 1 138 ? -13.423 26.440 17.886 1.00 10.68 313 HIS A CA 1
ATOM 1036 C C . HIS A 1 138 ? -12.531 25.193 17.824 1.00 9.50 313 HIS A C 1
ATOM 1037 O O . HIS A 1 138 ? -12.313 24.631 16.731 1.00 10.66 313 HIS A O 1
ATOM 1044 N N . PRO A 1 139 ? -12.036 24.743 18.975 1.00 9.93 314 PRO A N 1
ATOM 1045 C CA . PRO A 1 139 ? -11.130 23.592 18.998 1.00 9.77 314 PRO A CA 1
ATOM 1046 C C . PRO A 1 139 ? -11.661 22.368 18.325 1.00 8.89 314 PRO A C 1
ATOM 1047 O O . PRO A 1 139 ? -10.866 21.646 17.728 1.00 7.98 314 PRO A O 1
ATOM 1051 N N . LEU A 1 140 ? -12.980 22.135 18.333 1.00 8.10 315 LEU A N 1
ATOM 1052 C CA . LEU A 1 140 ? -13.481 20.935 17.643 1.00 9.46 315 LEU A CA 1
ATOM 1053 C C . LEU A 1 140 ? -13.482 21.128 16.111 1.00 8.71 315 LEU A C 1
ATOM 1054 O O . LEU A 1 140 ? -13.314 20.164 15.341 1.00 7.68 315 LEU A O 1
ATOM 1059 N N . ASP A 1 141 ? -13.711 22.354 15.668 1.00 8.42 316 ASP A N 1
ATOM 1060 C CA . ASP A 1 141 ? -13.541 22.670 14.222 1.00 10.41 316 ASP A CA 1
ATOM 1061 C C . ASP A 1 141 ? -12.101 22.522 13.780 1.00 10.90 316 ASP A C 1
ATOM 1062 O O . ASP A 1 141 ? -11.832 21.990 12.684 1.00 10.83 316 ASP A O 1
ATOM 1067 N N . ARG A 1 142 ? -11.158 22.944 14.636 1.00 11.06 317 ARG A N 1
ATOM 1068 C CA . ARG A 1 142 ? -9.770 22.831 14.307 1.00 12.08 317 ARG A CA 1
ATOM 1069 C C . ARG A 1 142 ? -9.435 21.325 14.150 1.00 11.69 317 ARG A C 1
ATOM 1070 O O . ARG A 1 142 ? -8.782 20.922 13.183 1.00 12.52 317 ARG A O 1
ATOM 1078 N N . ASP A 1 143 ? -9.866 20.541 15.119 1.00 10.46 318 ASP A N 1
ATOM 1079 C CA . ASP A 1 143 ? -9.561 19.124 15.108 1.00 10.53 318 ASP A CA 1
ATOM 1080 C C . ASP A 1 143 ? -10.212 18.448 13.879 1.00 9.60 318 ASP A C 1
ATOM 1081 O O . ASP A 1 143 ? -9.543 17.660 13.188 1.00 11.11 318 ASP A O 1
ATOM 1086 N N . TYR A 1 144 ? -11.489 18.727 13.582 1.00 9.14 319 TYR A N 1
ATOM 1087 C CA . TYR A 1 144 ? -12.128 18.201 12.377 1.00 9.94 319 TYR A CA 1
ATOM 1088 C C . TYR A 1 144 ? -11.329 18.580 11.110 1.00 11.09 319 TYR A C 1
ATOM 1089 O O . TYR A 1 144 ? -11.034 17.749 10.269 1.00 9.80 319 TYR A O 1
ATOM 1098 N N . GLN A 1 145 ? -10.944 19.849 11.023 1.00 11.66 320 GLN A N 1
ATOM 1099 C CA . GLN A 1 145 ? -10.157 20.338 9.870 1.00 11.99 320 GLN A CA 1
ATOM 1100 C C . GLN A 1 145 ? -8.831 19.653 9.662 1.00 11.93 320 GLN A C 1
ATOM 1101 O O . GLN A 1 145 ? -8.423 19.431 8.511 1.00 13.47 320 GLN A O 1
ATOM 1107 N N . LEU A 1 146 ? -8.166 19.282 10.745 1.00 12.07 321 LEU A N 1
ATOM 1108 C CA . LEU A 1 146 ? -6.901 18.585 10.658 1.00 12.34 321 LEU A CA 1
ATOM 1109 C C . LEU A 1 146 ? -6.995 17.233 9.970 1.00 11.46 321 LEU A C 1
ATOM 1110 O O . LEU A 1 146 ? -6.011 16.793 9.405 1.00 11.33 321 LEU A O 1
ATOM 1115 N N . LEU A 1 147 ? -8.158 16.583 10.048 1.00 10.37 322 LEU A N 1
ATOM 1116 C CA . LEU A 1 147 ? -8.367 15.287 9.421 1.00 10.04 322 LEU A CA 1
ATOM 1117 C C . LEU A 1 147 ? -8.326 15.385 7.896 1.00 11.90 322 LEU A C 1
ATOM 1118 O O . LEU A 1 147 ? -8.124 14.388 7.186 1.00 11.30 322 LEU A O 1
ATOM 1123 N N . LYS A 1 148 ? -8.624 16.560 7.371 1.00 13.00 323 LYS A N 1
ATOM 1124 C CA . LYS A 1 148 ? -8.791 16.714 5.905 1.00 16.41 323 LYS A CA 1
ATOM 1125 C C . LYS A 1 148 ? -9.664 15.589 5.324 1.00 16.29 323 LYS A C 1
ATOM 1126 O O . LYS A 1 148 ? -9.308 14.886 4.377 1.00 18.27 323 LYS A O 1
ATOM 1132 N N . CYS A 1 149 ? -10.818 15.408 5.941 1.00 15.95 324 CYS A N 1
ATOM 1133 C CA . CYS A 1 149 ? -11.724 14.312 5.670 1.00 14.83 324 CYS A CA 1
ATOM 1134 C C . CYS A 1 149 ? -13.118 14.851 5.859 1.00 15.29 324 CYS A C 1
ATOM 1135 O O . CYS A 1 149 ? -13.451 15.332 6.935 1.00 15.54 324 CYS A O 1
ATOM 1138 N N . GLN A 1 150 ? -13.946 14.797 4.835 1.00 15.36 325 GLN A N 1
ATOM 1139 C CA . GLN A 1 150 ? -15.298 15.289 4.987 1.00 16.28 325 GLN A CA 1
ATOM 1140 C C . GLN A 1 150 ? -16.170 14.227 5.646 1.00 15.17 325 GLN A C 1
ATOM 1141 O O . GLN A 1 150 ? -16.157 13.060 5.249 1.00 15.00 325 GLN A O 1
ATOM 1147 N N . LEU A 1 151 ? -16.943 14.646 6.635 1.00 14.41 326 LEU A N 1
ATOM 1148 C CA . LEU A 1 151 ? -17.834 13.772 7.317 1.00 13.28 326 LEU A CA 1
ATOM 1149 C C . LEU A 1 151 ? -19.192 14.411 7.213 1.00 14.90 326 LEU A C 1
ATOM 1150 O O . LEU A 1 151 ? -19.344 15.617 7.497 1.00 17.56 326 LEU A O 1
ATOM 1155 N N . GLN A 1 152 ? -20.196 13.655 6.824 1.00 13.69 327 GLN A N 1
ATOM 1156 C CA . GLN A 1 152 ? -21.565 14.189 6.780 1.00 14.52 327 GLN A CA 1
ATOM 1157 C C . GLN A 1 152 ? -22.520 13.264 7.534 1.00 11.79 327 GLN A C 1
ATOM 1158 O O . GLN A 1 152 ? -22.697 12.097 7.175 1.00 10.80 327 GLN A O 1
ATOM 1164 N N . LEU A 1 153 ? -23.065 13.762 8.622 1.00 11.92 328 LEU A N 1
ATOM 1165 C CA . LEU A 1 153 ? -24.003 12.983 9.449 1.00 11.88 328 LEU A CA 1
ATOM 1166 C C . LEU A 1 153 ? -25.254 12.682 8.633 1.00 12.66 328 LEU A C 1
ATOM 1167 O O . LEU A 1 153 ? -25.853 13.572 8.000 1.00 11.95 328 LEU A O 1
ATOM 1172 N N . LEU A 1 154 ? -25.641 11.419 8.600 1.00 11.98 329 LEU A N 1
ATOM 1173 C CA . LEU A 1 154 ? -26.824 11.026 7.840 1.00 12.99 329 LEU A CA 1
ATOM 1174 C C . LEU A 1 154 ? -28.053 11.048 8.723 1.00 14.79 329 LEU A C 1
ATOM 1175 O O . LEU A 1 154 ? -27.973 10.759 9.911 1.00 14.52 329 LEU A O 1
ATOM 1180 N N . ASP A 1 155 ? -29.204 11.387 8.155 1.00 16.58 330 ASP A N 1
ATOM 1181 C CA . ASP A 1 155 ? -30.423 11.103 8.916 1.00 19.37 330 ASP A CA 1
ATOM 1182 C C . ASP A 1 155 ? -31.184 9.932 8.377 1.00 20.50 330 ASP A C 1
ATOM 1183 O O . ASP A 1 155 ? -30.818 9.398 7.298 1.00 18.36 330 ASP A O 1
ATOM 1188 N N . SER A 1 156 ? -32.189 9.534 9.176 1.00 22.83 331 SER A N 1
ATOM 1189 C CA . SER A 1 156 ? -32.980 8.289 9.072 1.00 26.19 331 SER A CA 1
ATOM 1190 C C . SER A 1 156 ? -33.398 7.958 7.684 1.00 25.86 331 SER A C 1
ATOM 1191 O O . SER A 1 156 ? -33.587 6.780 7.340 1.00 27.42 331 SER A O 1
ATOM 1194 N N . GLY A 1 157 ? -33.633 9.002 6.899 1.00 25.50 332 GLY A N 1
ATOM 1195 C CA . GLY A 1 157 ? -34.172 8.825 5.584 1.00 24.65 332 GLY A CA 1
ATOM 1196 C C . GLY A 1 157 ? -33.198 9.129 4.458 1.00 24.50 332 GLY A C 1
ATOM 1197 O O . GLY A 1 157 ? -33.651 9.311 3.336 1.00 26.52 332 GLY A O 1
ATOM 1198 N N . ALA A 1 158 ? -31.875 9.215 4.730 1.00 20.81 333 ALA A N 1
ATOM 1199 C CA . ALA A 1 158 ? -30.855 9.132 3.676 1.00 18.58 333 ALA A CA 1
ATOM 1200 C C . ALA A 1 158 ? -31.050 7.797 2.952 1.00 17.01 333 ALA A C 1
ATOM 1201 O O . ALA A 1 158 ? -31.394 6.795 3.595 1.00 16.03 333 ALA A O 1
ATOM 1203 N N . PRO A 1 159 ? -30.808 7.757 1.637 1.00 16.77 334 PRO A N 1
ATOM 1204 C CA . PRO A 1 159 ? -31.059 6.596 0.797 1.00 17.25 334 PRO A CA 1
ATOM 1205 C C . PRO A 1 159 ? -30.421 5.290 1.285 1.00 17.37 334 PRO A C 1
ATOM 1206 O O . PRO A 1 159 ? -31.063 4.229 1.240 1.00 17.64 334 PRO A O 1
ATOM 1210 N N . GLU A 1 160 ? -29.198 5.377 1.785 1.00 15.77 335 GLU A N 1
ATOM 1211 C CA . GLU A 1 160 ? -28.456 4.211 2.275 1.00 16.14 335 GLU A CA 1
ATOM 1212 C C . GLU A 1 160 ? -28.697 3.872 3.758 1.00 16.05 335 GLU A C 1
ATOM 1213 O O . GLU A 1 160 ? -28.221 2.845 4.249 1.00 15.54 335 GLU A O 1
ATOM 1219 N N . TYR A 1 161 ? -29.452 4.698 4.466 1.00 14.74 336 TYR A N 1
ATOM 1220 C CA . TYR A 1 161 ? -29.527 4.543 5.922 1.00 15.02 336 TYR A CA 1
ATOM 1221 C C . TYR A 1 161 ? -30.081 3.161 6.318 1.00 14.78 336 TYR A C 1
ATOM 1222 O O . TYR A 1 161 ? -29.444 2.430 7.086 1.00 13.52 336 TYR A O 1
ATOM 1231 N N . LYS A 1 162 ? -31.249 2.806 5.776 1.00 14.99 337 LYS A N 1
ATOM 1232 C CA . LYS A 1 162 ? -31.902 1.514 6.093 1.00 15.61 337 LYS A CA 1
ATOM 1233 C C . LYS A 1 162 ? -31.086 0.317 5.631 1.00 14.25 337 LYS A C 1
ATOM 1234 O O . LYS A 1 162 ? -31.047 -0.731 6.283 1.00 13.93 337 LYS A O 1
ATOM 1240 N N . VAL A 1 163 ? -30.439 0.486 4.499 1.00 12.71 338 VAL A N 1
ATOM 1241 C CA . VAL A 1 163 ? -29.584 -0.554 3.964 1.00 12.50 338 VAL A CA 1
ATOM 1242 C C . VAL A 1 163 ? -28.438 -0.802 4.955 1.00 11.71 338 VAL A C 1
ATOM 1243 O O . VAL A 1 163 ? -28.112 -1.953 5.260 1.00 11.69 338 VAL A O 1
ATOM 1247 N N . ILE A 1 164 ? -27.839 0.262 5.482 1.00 10.76 339 ILE A N 1
ATOM 1248 C CA . ILE A 1 164 ? -26.729 0.110 6.430 1.00 11.16 339 ILE A CA 1
ATOM 1249 C C . ILE A 1 164 ? -27.226 -0.488 7.779 1.00 11.95 339 ILE A C 1
ATOM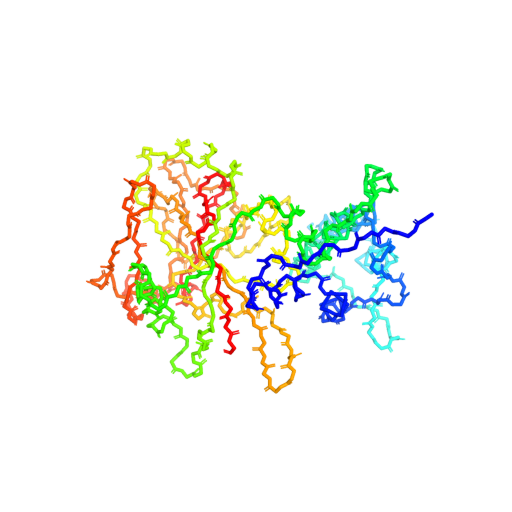 1250 O O . ILE A 1 164 ? -26.604 -1.381 8.359 1.00 11.54 339 ILE A O 1
ATOM 1255 N N . GLN A 1 165 ? -28.347 0.025 8.278 1.00 11.92 340 GLN A N 1
ATOM 1256 C CA . GLN A 1 165 ? -28.943 -0.496 9.476 1.00 12.84 340 GLN A CA 1
ATOM 1257 C C . GLN A 1 165 ? -29.232 -1.977 9.342 1.00 11.93 340 GLN A C 1
ATOM 1258 O O . GLN A 1 165 ? -28.979 -2.746 10.291 1.00 11.34 340 GLN A O 1
ATOM 1264 N N . THR A 1 166 ? -29.735 -2.384 8.181 1.00 12.03 341 THR A N 1
ATOM 1265 C CA . THR A 1 166 ? -30.062 -3.780 7.917 1.00 12.08 341 THR A CA 1
ATOM 1266 C C . THR A 1 166 ? -28.806 -4.656 7.912 1.00 10.92 341 THR A C 1
ATOM 1267 O O . THR A 1 166 ? -28.822 -5.734 8.466 1.00 9.89 341 THR A O 1
ATOM 1271 N N . TYR A 1 167 ? -27.732 -4.163 7.292 1.00 9.93 342 TYR A N 1
ATOM 1272 C CA . TYR A 1 167 ? -26.429 -4.877 7.291 1.00 9.72 342 TYR A CA 1
ATOM 1273 C C . TYR A 1 167 ? -25.951 -5.124 8.716 1.00 9.63 342 TYR A C 1
ATOM 1274 O O . TYR A 1 167 ? -25.523 -6.209 9.080 1.00 9.78 342 TYR A O 1
ATOM 1283 N N . LEU A 1 168 ? -26.025 -4.073 9.526 1.00 9.55 343 LEU A N 1
ATOM 1284 C CA . LEU A 1 168 ? -25.638 -4.141 10.931 1.00 11.21 343 LEU A CA 1
ATOM 1285 C C . LEU A 1 168 ? -26.490 -5.128 11.704 1.00 11.45 343 LEU A C 1
ATOM 1286 O O . LEU A 1 168 ? -25.966 -6.015 12.386 1.00 12.85 343 LEU A O 1
ATOM 1291 N N . GLU A 1 169 ? -27.795 -5.033 11.551 1.00 11.94 344 GLU A N 1
ATOM 1292 C CA . GLU A 1 169 ? -28.688 -5.836 12.378 1.00 13.74 344 GLU A CA 1
ATOM 1293 C C . GLU A 1 169 ? -28.671 -7.293 11.998 1.00 14.14 344 GLU A C 1
ATOM 1294 O O . GLU A 1 169 ? -28.648 -8.178 12.877 1.00 13.51 344 GLU A O 1
ATOM 1300 N N . GLN A 1 170 ? -28.651 -7.550 10.700 1.00 12.37 345 GLN A N 1
ATOM 1301 C CA . GLN A 1 170 ? -28.727 -8.912 10.216 1.00 13.99 345 GLN A CA 1
ATOM 1302 C C . GLN A 1 170 ? -27.441 -9.705 10.387 1.00 12.67 345 GLN A C 1
ATOM 1303 O O . GLN A 1 170 ? -27.499 -10.897 10.552 1.00 12.41 345 GLN A O 1
ATOM 1309 N N . THR A 1 171 ? -26.283 -9.055 10.336 1.00 11.13 346 THR A N 1
ATOM 1310 C CA . THR A 1 171 ? -24.996 -9.743 10.458 1.00 10.54 346 THR A CA 1
ATOM 1311 C C . THR A 1 171 ? -24.247 -9.492 11.779 1.00 11.29 346 THR A C 1
ATOM 1312 O O . THR A 1 171 ? -23.146 -10.022 11.978 1.00 9.78 346 THR A O 1
ATOM 1316 N N . GLY A 1 172 ? -24.832 -8.665 12.648 1.00 12.26 347 GLY A N 1
ATOM 1317 C CA . GLY A 1 172 ? -24.332 -8.448 13.978 1.00 13.50 347 GLY A CA 1
ATOM 1318 C C . GLY A 1 172 ? -24.691 -9.559 14.954 1.00 15.56 347 GLY A C 1
ATOM 1319 O O . GLY A 1 172 ? -25.456 -10.436 14.632 1.00 15.61 347 GLY A O 1
ATOM 1320 N N . SER A 1 173 ? -24.166 -9.526 16.168 1.00 18.84 348 SER A N 1
ATOM 1321 C CA . SER A 1 173 ? -24.467 -10.652 17.080 1.00 22.49 348 SER A CA 1
ATOM 1322 C C . SER A 1 173 ? -25.953 -10.817 17.312 1.00 23.84 348 SER A C 1
ATOM 1323 O O . SER A 1 173 ? -26.672 -9.835 17.421 1.00 23.34 348 SER A O 1
ATOM 1326 N N . ASN A 1 174 ? -26.414 -12.063 17.412 1.00 26.11 349 ASN A N 1
ATOM 1327 C CA . ASN A 1 174 ? -27.856 -12.300 17.611 1.00 28.78 349 ASN A CA 1
ATOM 1328 C C . ASN A 1 174 ? -28.299 -11.837 18.982 1.00 29.19 349 ASN A C 1
ATOM 1329 O O . ASN A 1 174 ? -29.387 -11.275 19.132 1.00 29.47 349 ASN A O 1
ATOM 1334 N N . HIS A 1 175 ? -27.420 -12.033 19.954 1.00 29.48 350 HIS A N 1
ATOM 1335 C CA . HIS A 1 175 ? -27.635 -11.521 21.290 1.00 30.79 350 HIS A CA 1
ATOM 1336 C C . HIS A 1 175 ? -26.740 -10.252 21.507 1.00 29.99 350 HIS A C 1
ATOM 1337 O O . HIS A 1 175 ? -25.504 -10.278 21.348 1.00 31.63 350 HIS A O 1
ATOM 1344 N N . ARG A 1 176 ? -27.363 -9.147 21.882 1.00 28.88 351 ARG A N 1
ATOM 1345 C CA . ARG A 1 176 ? -26.642 -7.912 22.127 1.00 26.80 351 ARG A CA 1
ATOM 1346 C C . ARG A 1 176 ? -25.991 -7.399 20.840 1.00 24.29 351 ARG A C 1
ATOM 1347 O O . ARG A 1 176 ? -24.817 -7.141 20.796 1.00 23.58 351 ARG A O 1
ATOM 1349 N N . CYS A 1 177 ? -26.787 -7.242 19.810 1.00 22.74 352 CYS A N 1
ATOM 1350 C CA . CYS A 1 177 ? -26.326 -6.573 18.608 1.00 20.70 352 CYS A CA 1
ATOM 1351 C C . CYS A 1 177 ? -25.909 -5.132 18.978 1.00 18.76 352 CYS A C 1
ATOM 1352 O O . CYS A 1 177 ? -26.547 -4.489 19.821 1.00 16.95 352 CYS A O 1
ATOM 1355 N N . PRO A 1 178 ? -24.830 -4.611 18.381 1.00 16.81 353 PRO A N 1
ATOM 1356 C CA . PRO A 1 178 ? -24.514 -3.190 18.687 1.00 15.83 353 PRO A CA 1
ATOM 1357 C C . PRO A 1 178 ? -25.654 -2.280 18.283 1.00 15.19 353 PRO A C 1
ATOM 1358 O O . PRO A 1 178 ? -26.328 -2.542 17.293 1.00 15.26 353 PRO A O 1
ATOM 1362 N N . THR A 1 179 ? -25.930 -1.265 19.087 1.00 14.47 354 THR A N 1
ATOM 1363 C CA . THR A 1 179 ? -27.055 -0.391 18.842 1.00 14.94 354 THR A CA 1
ATOM 1364 C C . THR A 1 179 ? -26.560 0.804 18.047 1.00 13.99 354 THR A C 1
ATOM 1365 O O . THR A 1 179 ? -25.632 1.488 18.469 1.00 12.39 354 THR A O 1
ATOM 1369 N N . LEU A 1 180 ? -27.149 1.014 16.884 1.00 13.11 355 LEU A N 1
ATOM 1370 C CA . LEU A 1 180 ? -26.745 2.092 16.019 1.00 13.01 355 LEU A CA 1
ATOM 1371 C C . LEU A 1 180 ? -27.154 3.418 16.604 1.00 12.77 355 LEU A C 1
ATOM 1372 O O . LEU A 1 180 ? -28.324 3.613 16.952 1.00 13.22 355 LEU A O 1
ATOM 1377 N N . GLN A 1 181 ? -26.199 4.327 16.740 1.00 11.35 356 GLN A N 1
ATOM 1378 C CA . GLN A 1 181 ? -26.482 5.697 17.228 1.00 11.62 356 GLN A CA 1
ATOM 1379 C C . GLN A 1 181 ? -26.414 6.688 16.063 1.00 10.13 356 GLN A C 1
ATOM 1380 O O . GLN A 1 181 ? -27.364 7.442 15.835 1.00 11.15 356 GLN A O 1
ATOM 1386 N N . HIS A 1 182 ? -25.277 6.713 15.354 1.00 9.31 357 HIS A N 1
ATOM 1387 C CA . HIS A 1 182 ? -25.078 7.616 14.194 1.00 9.55 357 HIS A CA 1
ATOM 1388 C C . HIS A 1 182 ? -24.331 6.943 13.031 1.00 9.57 357 HIS A C 1
ATOM 1389 O O . HIS A 1 182 ? -23.557 5.999 13.231 1.00 8.20 357 HIS A O 1
ATOM 1396 N N . ILE A 1 183 ? -24.585 7.449 11.829 1.00 9.77 358 ILE A N 1
ATOM 1397 C CA . ILE A 1 183 ? -23.794 7.105 10.644 1.00 9.31 358 ILE A CA 1
ATOM 1398 C C . ILE A 1 183 ? -23.340 8.399 10.012 1.00 10.20 358 ILE A C 1
ATOM 1399 O O . ILE A 1 183 ? -24.181 9.311 9.787 1.00 10.31 358 ILE A O 1
ATOM 1404 N N . TRP A 1 184 ? -22.050 8.477 9.684 1.00 9.64 359 TRP A N 1
ATOM 1405 C CA . TRP A 1 184 ? -21.513 9.547 8.870 1.00 8.68 359 TRP A CA 1
ATOM 1406 C C . TRP A 1 184 ? -21.062 8.963 7.549 1.00 9.59 359 TRP A C 1
ATOM 1407 O O . TRP A 1 184 ? -20.430 7.924 7.499 1.00 8.40 359 TRP A O 1
ATOM 1418 N N . LYS A 1 185 ? -21.341 9.692 6.475 1.00 10.35 360 LYS A N 1
ATOM 1419 C CA . LYS A 1 185 ? -20.682 9.469 5.206 1.00 11.95 360 LYS A CA 1
ATOM 1420 C C . LYS A 1 185 ? -19.267 10.028 5.296 1.00 11.42 360 LYS A C 1
ATOM 1421 O O . LYS A 1 185 ? -19.059 11.149 5.790 1.00 13.05 360 LYS A O 1
ATOM 1427 N N . VAL A 1 186 ? -18.306 9.275 4.781 1.00 11.27 361 VAL A N 1
ATOM 1428 C CA . VAL A 1 186 ? -16.898 9.622 4.842 1.00 11.65 361 VAL A CA 1
ATOM 1429 C C . VAL A 1 186 ? -16.403 9.878 3.456 1.00 13.18 361 VAL A C 1
ATOM 1430 O O . VAL A 1 186 ? -16.458 8.984 2.608 1.00 13.26 361 VAL A O 1
ATOM 1434 N N . ASN A 1 187 ? -15.844 11.055 3.256 1.00 13.80 362 ASN A N 1
ATOM 1435 C CA . ASN A 1 187 ? -15.193 11.387 2.032 1.00 17.01 362 ASN A CA 1
ATOM 1436 C C . ASN A 1 187 ? -13.794 11.915 2.247 1.00 17.93 362 ASN A C 1
ATOM 1437 O O . ASN A 1 187 ? -13.584 13.037 2.481 1.00 16.72 362 ASN A O 1
ATOM 1442 N N . GLN A 1 188 ? -12.869 11.005 2.181 1.00 20.55 363 GLN A N 1
ATOM 1443 C CA . GLN A 1 188 ? -11.519 11.356 2.315 1.00 24.43 363 GLN A CA 1
ATOM 1444 C C . GLN A 1 188 ? -10.970 11.552 0.921 1.00 27.29 363 GLN A C 1
ATOM 1445 O O . GLN A 1 188 ? -10.586 10.628 0.312 1.00 28.02 363 GLN A O 1
ATOM 1451 N N . GLU A 1 189 ? -10.988 12.750 0.416 1.00 30.25 364 GLU A N 1
ATOM 1452 C CA . GLU A 1 189 ? -10.521 12.963 -0.947 1.00 33.32 364 GLU A CA 1
ATOM 1453 C C . GLU A 1 189 ? -9.071 12.565 -1.179 1.00 34.29 364 GLU A C 1
ATOM 1454 O O . GLU A 1 189 ? -8.240 12.551 -0.296 1.00 33.31 364 GLU A O 1
ATOM 1460 N N . GLY A 1 190 ? -8.798 12.216 -2.419 1.00 36.01 365 GLY A N 1
ATOM 1461 C CA . GLY A 1 190 ? -7.456 11.736 -2.720 1.00 36.97 365 GLY A CA 1
ATOM 1462 C C . GLY A 1 190 ? -7.139 10.445 -1.975 1.00 37.05 365 GLY A C 1
ATOM 1463 O O . GLY A 1 190 ? -5.961 10.106 -1.794 1.00 36.90 365 GLY A O 1
ATOM 1464 N N . GLU A 1 191 ? -8.194 9.794 -1.455 1.00 36.84 366 GLU A N 1
ATOM 1465 C CA . GLU A 1 191 ? -8.374 8.358 -1.675 1.00 36.78 366 GLU A CA 1
ATOM 1466 C C . GLU A 1 191 ? -8.935 8.190 -3.078 1.00 37.49 366 GLU A C 1
ATOM 1467 O O . GLU A 1 191 ? -8.723 7.155 -3.722 1.00 36.84 366 GLU A O 1
ATOM 1473 N N . GLU A 1 192 ? -9.676 9.208 -3.520 1.00 38.59 367 GLU A N 1
ATOM 1474 C CA . GLU A 1 192 ? -10.427 9.190 -4.784 1.00 40.31 367 GLU A CA 1
ATOM 1475 C C . GLU A 1 192 ? -9.594 8.849 -6.016 1.00 40.28 367 GLU A C 1
ATOM 1476 O O . GLU A 1 192 ? -9.952 7.958 -6.777 1.00 40.30 367 GLU A O 1
ATOM 1482 N N . ASP A 1 193 ? -8.489 9.564 -6.209 1.00 40.17 368 ASP A N 1
ATOM 1483 C CA . 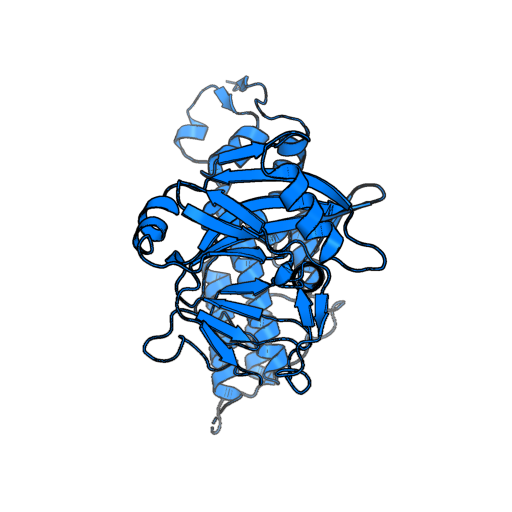ASP A 1 193 ? -7.650 9.358 -7.385 1.00 39.82 368 ASP A CA 1
ATOM 1484 C C . ASP A 1 193 ? -7.162 7.905 -7.461 1.00 38.89 368 ASP A C 1
ATOM 1485 O O . ASP A 1 193 ? -7.359 7.216 -8.479 1.00 38.56 368 ASP A O 1
ATOM 1490 N N . ARG A 1 194 ? -6.552 7.427 -6.376 1.00 37.36 369 ARG A N 1
ATOM 1491 C CA . ARG A 1 194 ? -5.974 6.085 -6.371 1.00 36.46 369 ARG A CA 1
ATOM 1492 C C . ARG A 1 194 ? -7.062 5.018 -6.442 1.00 34.74 369 ARG A C 1
ATOM 1493 O O . ARG A 1 194 ? -6.857 3.986 -7.062 1.00 34.45 369 ARG A O 1
ATOM 1501 N N . PHE A 1 195 ? -8.225 5.268 -5.833 1.00 33.20 370 PHE A N 1
ATOM 1502 C CA . PHE A 1 195 ? -9.359 4.331 -5.957 1.00 32.30 370 PHE A CA 1
ATOM 1503 C C . PHE A 1 195 ? -9.896 4.253 -7.400 1.00 33.41 370 PHE A C 1
ATOM 1504 O O . PHE A 1 195 ? -10.241 3.168 -7.897 1.00 33.50 370 PHE A O 1
ATOM 1512 N N . GLN A 1 196 ? -9.955 5.395 -8.072 1.00 34.84 371 GLN A N 1
ATOM 1513 C CA . GLN A 1 196 ? -10.488 5.451 -9.445 1.00 36.59 371 GLN A CA 1
ATOM 1514 C C . GLN A 1 196 ? -9.615 4.621 -10.395 1.00 36.82 371 GLN A C 1
ATOM 1515 O O . GLN A 1 196 ? -10.104 4.140 -11.420 1.00 37.86 371 GLN A O 1
ATOM 1521 N N . ALA A 1 197 ? -8.343 4.426 -10.035 1.00 36.83 372 ALA A N 1
ATOM 1522 C CA . ALA A 1 197 ? -7.463 3.465 -10.707 1.00 37.27 372 ALA A CA 1
ATOM 1523 C C . ALA A 1 197 ? -8.142 2.108 -10.971 1.00 37.44 372 ALA A C 1
ATOM 1524 O O . ALA A 1 197 ? -7.986 1.552 -12.064 1.00 38.59 372 ALA A O 1
ATOM 1526 N N . HIS A 1 198 ? -8.903 1.594 -9.988 1.00 35.82 373 HIS A N 1
ATOM 1527 C CA . HIS A 1 198 ? -9.528 0.258 -10.072 1.00 34.70 373 HIS A CA 1
ATOM 1528 C C . HIS A 1 198 ? -10.952 0.293 -10.608 1.00 34.84 373 HIS A C 1
ATOM 1529 O O . HIS A 1 198 ? -11.730 -0.660 -10.403 1.00 33.14 373 HIS A O 1
ATOM 1536 N N . SER A 1 199 ? -11.272 1.373 -11.325 1.00 35.51 374 SER A N 1
ATOM 1537 C CA . SER A 1 199 ? -12.614 1.600 -11.850 1.00 36.56 374 SER A CA 1
ATOM 1538 C C . SER A 1 199 ? -13.106 0.487 -12.786 1.00 36.60 374 SER A C 1
ATOM 1539 O O . SER A 1 199 ? -14.313 0.272 -12.903 1.00 36.50 374 SER A O 1
ATOM 1542 N N . LYS A 1 200 ? -12.182 -0.206 -13.452 1.00 36.85 375 LYS A N 1
ATOM 1543 C CA . LYS A 1 200 ? -12.546 -1.295 -14.371 1.00 37.32 375 LYS A CA 1
ATOM 1544 C C . LYS A 1 200 ? -12.865 -2.557 -13.582 1.00 36.77 375 LYS A C 1
ATOM 1545 O O . LYS A 1 200 ? -13.610 -3.426 -14.052 1.00 37.85 375 LYS A O 1
ATOM 1547 N N . LEU A 1 201 ? -12.279 -2.636 -12.384 1.00 35.82 376 LEU A N 1
ATOM 1548 C CA . LEU A 1 201 ? -12.384 -3.782 -11.491 1.00 34.29 376 LEU A CA 1
ATOM 1549 C C . LEU A 1 201 ? -13.791 -3.793 -10.944 1.00 33.07 376 LEU A C 1
ATOM 1550 O O . LEU A 1 201 ? -14.277 -2.818 -10.324 1.00 33.79 376 LEU A O 1
ATOM 1555 N N . GLY A 1 202 ? -14.480 -4.878 -11.218 1.00 30.52 377 GLY A N 1
ATOM 1556 C CA . GLY A 1 202 ? -15.797 -5.034 -10.722 1.00 28.73 377 GLY A CA 1
ATOM 1557 C C . GLY A 1 202 ? -15.682 -5.742 -9.390 1.00 25.85 377 GLY A C 1
ATOM 1558 O O . GLY A 1 202 ? -14.629 -5.737 -8.703 1.00 25.96 377 GLY A O 1
ATOM 1559 N N . ASN A 1 203 ? -16.772 -6.396 -9.063 1.00 23.02 378 ASN A N 1
ATOM 1560 C CA . ASN A 1 203 ? -16.908 -7.106 -7.827 1.00 20.19 378 ASN A CA 1
ATOM 1561 C C . ASN A 1 203 ? -16.511 -6.185 -6.666 1.00 18.87 378 ASN A C 1
ATOM 1562 O O . ASN A 1 203 ? -15.456 -6.346 -6.041 1.00 19.78 378 ASN A O 1
ATOM 1567 N N . ARG A 1 204 ? -17.342 -5.188 -6.422 1.00 16.03 379 ARG A N 1
ATOM 1568 C CA . ARG A 1 204 ? -17.134 -4.307 -5.279 1.00 14.22 379 ARG A CA 1
ATOM 1569 C C . ARG A 1 204 ? -18.078 -4.725 -4.200 1.00 12.81 379 ARG A C 1
ATOM 1570 O O . ARG A 1 204 ? -19.253 -5.060 -4.496 1.00 12.88 379 ARG A O 1
ATOM 1578 N N . LYS A 1 205 ? -17.616 -4.695 -2.945 1.00 11.30 380 LYS A N 1
ATOM 1579 C CA . LYS A 1 205 ? -18.488 -4.979 -1.834 1.00 10.62 380 LYS A CA 1
ATOM 1580 C C . LYS A 1 205 ? -18.235 -4.003 -0.687 1.00 9.92 380 LYS A C 1
ATOM 1581 O O . LYS A 1 205 ? -17.095 -3.637 -0.416 1.00 9.20 380 LYS A O 1
ATOM 1587 N N . LEU A 1 206 ? -19.301 -3.667 0.004 1.00 8.47 381 LEU A N 1
ATOM 1588 C CA . LEU A 1 206 ? -19.210 -2.809 1.198 1.00 7.58 381 LEU A CA 1
ATOM 1589 C C . LEU A 1 206 ? -18.996 -3.748 2.394 1.00 6.92 381 LEU A C 1
ATOM 1590 O O . LEU A 1 206 ? -19.751 -4.686 2.578 1.00 8.84 381 LEU A O 1
ATOM 1595 N N . LEU A 1 207 ? -17.906 -3.541 3.120 1.00 6.62 382 LEU A N 1
ATOM 1596 C CA . LEU A 1 207 ? -17.430 -4.487 4.130 1.00 6.30 382 LEU A CA 1
ATOM 1597 C C . LEU A 1 207 ? -17.094 -3.766 5.405 1.00 6.45 382 LEU A C 1
ATOM 1598 O O . LEU A 1 207 ? -16.681 -2.588 5.384 1.00 7.22 382 LEU A O 1
ATOM 1603 N N . TRP A 1 208 ? -17.196 -4.487 6.508 1.00 5.74 383 TRP A N 1
ATOM 1604 C CA . TRP A 1 208 ? -16.913 -3.908 7.829 1.00 5.22 383 TRP A CA 1
ATOM 1605 C C . TRP A 1 208 ? -15.414 -3.892 8.128 1.00 5.65 383 TRP A C 1
ATOM 1606 O O . TRP A 1 208 ? -14.657 -4.818 7.750 1.00 5.75 383 TRP A O 1
ATOM 1617 N N . HIS A 1 209 ? -14.986 -2.854 8.855 1.00 5.27 384 HIS A N 1
ATOM 1618 C CA . HIS A 1 209 ? -13.670 -2.801 9.453 1.00 6.14 384 HIS A CA 1
ATOM 1619 C C . HIS A 1 209 ? -13.786 -2.177 10.848 1.00 7.40 384 HIS A C 1
ATOM 1620 O O . HIS A 1 209 ? -14.145 -1.019 10.998 1.00 9.16 384 HIS A O 1
ATOM 1627 N N . GLY A 1 210 ? -13.568 -2.986 11.867 1.00 9.10 385 GLY A N 1
ATOM 1628 C CA . GLY A 1 210 ? -13.629 -2.517 13.274 1.00 9.45 385 GLY A CA 1
ATOM 1629 C C . GLY A 1 210 ? -12.261 -2.220 13.800 1.00 10.25 385 GLY A C 1
ATOM 1630 O O . GLY A 1 210 ? -11.326 -2.971 13.507 1.00 11.23 385 GLY A O 1
ATOM 1631 N N . THR A 1 211 ? -12.092 -1.211 14.675 1.00 9.55 386 THR A N 1
ATOM 1632 C CA . THR A 1 211 ? -10.803 -0.900 15.224 1.00 10.12 386 THR A CA 1
ATOM 1633 C C . THR A 1 211 ? -10.867 -0.286 16.641 1.00 9.67 386 THR A C 1
ATOM 1634 O O . THR A 1 211 ? -11.882 0.025 17.042 1.00 9.09 386 THR A O 1
ATOM 1638 N N . ASN A 1 212 ? -9.713 -0.082 17.268 1.00 11.61 387 ASN A N 1
ATOM 1639 C CA . ASN A 1 212 ? -9.558 0.712 18.485 1.00 11.56 387 ASN A CA 1
ATOM 1640 C C . ASN A 1 212 ? -10.068 2.130 18.202 1.00 9.80 387 ASN A C 1
ATOM 1641 O O . ASN A 1 212 ? -9.783 2.642 17.217 1.00 8.76 387 ASN A O 1
ATOM 1646 N N . MET A 1 213 ? -10.785 2.720 19.141 1.00 8.29 388 MET A N 1
ATOM 1647 C CA . MET A 1 213 ? -11.042 4.112 19.082 1.00 7.23 388 MET A CA 1
ATOM 1648 C C . MET A 1 213 ? -9.782 4.968 18.854 1.00 6.83 388 MET A C 1
ATOM 1649 O O . MET A 1 213 ? -9.879 5.965 18.241 1.00 7.44 388 MET A O 1
ATOM 1654 N N . ALA A 1 214 ? -8.632 4.521 19.339 1.00 6.97 389 ALA A N 1
ATOM 1655 C CA . ALA A 1 214 ? -7.371 5.308 19.271 1.00 7.42 389 ALA A CA 1
ATOM 1656 C C . ALA A 1 214 ? -6.810 5.418 17.887 1.00 7.62 389 ALA A C 1
ATOM 1657 O O . ALA A 1 214 ? -5.841 6.135 17.682 1.00 8.30 389 ALA A O 1
ATOM 1659 N N . VAL A 1 215 ? -7.334 4.659 16.921 1.00 7.85 390 VAL A N 1
ATOM 1660 C CA . VAL A 1 215 ? -6.784 4.749 15.578 1.00 8.15 390 VAL A CA 1
ATOM 1661 C C . VAL A 1 215 ? -7.757 5.381 14.583 1.00 7.79 390 VAL A C 1
ATOM 1662 O O . VAL A 1 215 ? -7.440 5.491 13.387 1.00 7.24 390 VAL A O 1
ATOM 1666 N N . VAL A 1 216 ? -8.954 5.768 15.061 1.00 6.74 391 VAL A N 1
ATOM 1667 C CA . VAL A 1 216 ? -9.969 6.355 14.204 1.00 6.58 391 VAL A CA 1
ATOM 1668 C C . VAL A 1 216 ? -9.443 7.680 13.573 1.00 7.42 391 VAL A C 1
ATOM 1669 O O . VAL A 1 216 ? -9.606 7.911 12.364 1.00 6.68 391 VAL A O 1
ATOM 1673 N N . ALA A 1 217 ? -8.792 8.545 14.353 1.00 7.77 392 ALA A N 1
ATOM 1674 C CA . ALA A 1 217 ? -8.293 9.783 13.773 1.00 8.21 392 ALA A CA 1
ATOM 1675 C C . ALA A 1 217 ? -7.276 9.510 12.653 1.00 7.33 392 ALA A C 1
ATOM 1676 O O . ALA A 1 217 ? -7.367 10.091 11.583 1.00 9.65 392 ALA A O 1
ATOM 1678 N N . ALA A 1 218 ? -6.345 8.600 12.894 1.00 7.34 393 ALA A N 1
ATOM 1679 C CA . ALA A 1 218 ? -5.352 8.224 11.898 1.00 8.22 393 ALA A CA 1
ATOM 1680 C C . ALA A 1 218 ? -6.022 7.688 10.640 1.00 7.28 393 ALA A C 1
ATOM 1681 O O . ALA A 1 218 ? -5.660 8.059 9.521 1.00 8.63 393 ALA A O 1
ATOM 1683 N N . ILE A 1 219 ? -7.020 6.814 10.783 1.00 7.17 394 ILE A N 1
ATOM 1684 C CA . ILE A 1 219 ? -7.680 6.250 9.616 1.00 8.01 394 ILE A CA 1
ATOM 1685 C C . ILE A 1 219 ? -8.394 7.354 8.841 1.00 8.93 394 ILE A C 1
ATOM 1686 O O . ILE A 1 219 ? -8.339 7.404 7.605 1.00 8.39 394 ILE A O 1
ATOM 1691 N N . LEU A 1 220 ? -9.048 8.265 9.554 1.00 9.18 395 LEU A N 1
ATOM 1692 C CA . LEU A 1 220 ? -9.764 9.330 8.859 1.00 8.97 395 LEU A CA 1
ATOM 1693 C C . LEU A 1 220 ? -8.817 10.254 8.091 1.00 10.96 395 LEU A C 1
ATOM 1694 O O . LEU A 1 220 ? -9.154 10.814 7.015 1.00 10.78 395 LEU A O 1
ATOM 1699 N N . THR A 1 221 ? -7.613 10.395 8.616 1.00 11.85 396 THR A N 1
ATOM 1700 C CA . THR A 1 221 ? -6.607 11.237 8.018 1.00 13.39 396 THR A CA 1
ATOM 1701 C C . THR A 1 221 ? -5.893 10.583 6.833 1.00 13.31 396 THR A C 1
ATOM 1702 O O . THR A 1 221 ? -5.560 11.234 5.864 1.00 12.83 396 THR A O 1
ATOM 1706 N N . SER A 1 222 ? -5.668 9.288 6.937 1.00 14.24 397 SER A N 1
ATOM 1707 C CA . SER A 1 222 ? -4.703 8.591 6.095 1.00 14.96 397 SER A CA 1
ATOM 1708 C C . SER A 1 222 ? -5.262 7.377 5.360 1.00 14.58 397 SER A C 1
ATOM 1709 O O . SER A 1 222 ? -4.559 6.782 4.532 1.00 13.46 397 SER A O 1
ATOM 1712 N N . GLY A 1 223 ? -6.512 6.990 5.666 1.00 13.33 398 GLY A N 1
ATOM 1713 C CA . GLY A 1 223 ? -7.137 5.812 5.066 1.00 12.25 398 GLY A CA 1
ATOM 1714 C C . GLY A 1 223 ? -6.706 4.540 5.760 1.00 12.31 398 GLY A C 1
ATOM 1715 O O . GLY A 1 223 ? -5.872 4.588 6.676 1.00 12.91 398 GLY A O 1
ATOM 1716 N N . LEU A 1 224 ? -7.254 3.401 5.335 1.00 12.33 399 LEU A N 1
ATOM 1717 C CA . LEU A 1 224 ? -6.807 2.095 5.830 1.00 11.43 399 LEU A CA 1
ATOM 1718 C C . LEU A 1 224 ? -5.461 1.788 5.161 1.00 11.67 399 LEU A C 1
ATOM 1719 O O . LEU A 1 224 ? -5.274 1.987 3.934 1.00 12.41 399 LEU A O 1
ATOM 1724 N N . ARG A 1 225 ? -4.525 1.355 5.983 1.00 11.34 400 ARG A N 1
ATOM 1725 C CA . ARG A 1 225 ? -3.154 1.164 5.543 1.00 12.10 400 ARG A CA 1
ATOM 1726 C C . ARG A 1 225 ? -2.649 -0.253 5.797 1.00 12.28 400 ARG A C 1
ATOM 1727 O O . ARG A 1 225 ? -3.121 -0.969 6.696 1.00 12.09 400 ARG A O 1
ATOM 1735 N N . ILE A 1 226 ? -1.646 -0.621 5.002 1.00 13.37 401 ILE A N 1
ATOM 1736 C CA . ILE A 1 226 ? -0.819 -1.791 5.221 1.00 13.49 401 ILE A CA 1
ATOM 1737 C C . ILE A 1 226 ? 0.554 -1.313 5.665 1.00 15.30 401 ILE A C 1
ATOM 1738 O O . ILE A 1 226 ? 1.189 -0.536 4.973 1.00 15.48 401 ILE A O 1
ATOM 1743 N N . MET A 1 227 ? 1.006 -1.725 6.835 1.00 18.37 402 MET A N 1
ATOM 1744 C CA . MET A 1 227 ? 2.355 -1.336 7.335 1.00 19.87 402 MET A CA 1
ATOM 1745 C C . MET A 1 227 ? 3.318 -2.470 7.283 1.00 21.46 402 MET A C 1
ATOM 1746 O O . MET A 1 227 ? 2.895 -3.627 7.290 1.00 21.42 402 MET A O 1
ATOM 1751 N N . PRO A 1 228 ? 4.642 -2.163 7.304 1.00 22.29 403 PRO A N 1
ATOM 1752 C CA . PRO A 1 228 ? 5.637 -3.235 7.206 1.00 22.66 403 PRO A CA 1
ATOM 1753 C C . PRO A 1 228 ? 5.471 -4.402 8.180 1.00 21.38 403 PRO A C 1
ATOM 1754 O O . PRO A 1 228 ? 5.802 -5.589 7.824 1.00 21.69 403 PRO A O 1
ATOM 1758 N N . HIS A 1 229 ? 4.998 -4.099 9.391 1.00 18.72 404 HIS A N 1
ATOM 1759 C CA . HIS A 1 229 ? 4.803 -5.118 10.425 1.00 17.23 404 HIS A CA 1
ATOM 1760 C C . HIS A 1 229 ? 3.337 -5.562 10.634 1.00 16.45 404 HIS A C 1
ATOM 1761 O O . HIS A 1 229 ? 3.074 -6.293 11.566 1.00 17.08 404 HIS A O 1
ATOM 1768 N N . SER A 1 230 ? 2.431 -5.147 9.751 1.00 15.85 405 SER A N 1
ATOM 1769 C CA . SER A 1 230 ? 1.038 -5.664 9.742 1.00 15.82 405 SER A CA 1
ATOM 1770 C C . SER A 1 230 ? 1.077 -7.187 9.534 1.00 15.43 405 SER A C 1
ATOM 1771 O O . SER A 1 230 ? 1.881 -7.671 8.744 1.00 15.53 405 SER A O 1
ATOM 1774 N N . GLY A 1 231 ? 0.186 -7.912 10.200 1.00 15.74 406 GLY A N 1
ATOM 1775 C CA . GLY A 1 231 ? 0.113 -9.360 10.029 1.00 16.72 406 GLY A CA 1
ATOM 1776 C C . GLY A 1 231 ? -1.204 -9.872 10.545 1.00 17.09 406 GLY A C 1
ATOM 1777 O O . GLY A 1 231 ? -2.042 -9.099 11.008 1.00 18.56 406 GLY A O 1
ATOM 1778 N N . GLY A 1 232 ? -1.405 -11.181 10.434 1.00 16.68 407 GLY A N 1
ATOM 1779 C CA . GLY A 1 232 ? -2.646 -11.802 10.869 1.00 15.42 407 GLY A CA 1
ATOM 1780 C C . GLY A 1 232 ? -2.781 -13.141 10.178 1.00 14.08 407 GLY A C 1
ATOM 1781 O O . GLY A 1 232 ? -1.834 -13.630 9.514 1.00 14.04 407 GLY A O 1
ATOM 1782 N N . ARG A 1 233 ? -3.949 -13.734 10.318 1.00 11.69 408 ARG A N 1
ATOM 1783 C CA . ARG A 1 233 ? -4.146 -15.089 9.843 1.00 12.06 408 ARG A CA 1
ATOM 1784 C C . ARG A 1 233 ? -4.114 -15.221 8.317 1.00 11.55 408 ARG A C 1
ATOM 1785 O O . ARG A 1 233 ? -4.061 -16.347 7.808 1.00 11.95 408 ARG A O 1
ATOM 1793 N N . VAL A 1 234 ? -4.167 -14.099 7.599 1.00 10.61 409 VAL A N 1
ATOM 1794 C CA . VAL A 1 234 ? -4.182 -14.096 6.141 1.00 10.54 409 VAL A CA 1
ATOM 1795 C C . VAL A 1 234 ? -3.088 -13.160 5.594 1.00 9.76 409 VAL A C 1
ATOM 1796 O O . VAL A 1 234 ? -3.193 -12.683 4.507 1.00 10.97 409 VAL A O 1
ATOM 1800 N N . GLY A 1 235 ? -2.064 -12.908 6.396 1.00 10.72 410 GLY A N 1
ATOM 1801 C CA . GLY A 1 235 ? -0.895 -12.196 5.965 1.00 11.92 410 GLY A CA 1
ATOM 1802 C C . GLY A 1 235 ? -0.993 -10.683 6.090 1.00 12.08 410 GLY A C 1
ATOM 1803 O O . GLY A 1 235 ? -1.793 -10.145 6.879 1.00 12.98 410 GLY A O 1
ATOM 1804 N N . LYS A 1 236 ? -0.149 -10.028 5.311 1.00 12.41 411 LYS A N 1
ATOM 1805 C CA . LYS A 1 236 ? 0.116 -8.575 5.382 1.00 12.93 411 LYS A CA 1
ATOM 1806 C C . LYS A 1 236 ? -0.800 -7.818 4.435 1.00 12.12 411 LYS A C 1
ATOM 1807 O O . LYS A 1 236 ? -0.406 -7.414 3.334 1.00 11.62 411 LYS A O 1
ATOM 1813 N N . GLY A 1 237 ? -2.054 -7.635 4.861 1.00 11.73 412 GLY A N 1
ATOM 1814 C CA . GLY A 1 237 ? -3.009 -6.850 4.107 1.00 10.76 412 GLY A CA 1
ATOM 1815 C C . GLY A 1 237 ? -3.941 -6.024 4.953 1.00 10.24 412 GLY A C 1
ATOM 1816 O O . GLY A 1 237 ? -3.640 -5.786 6.128 1.00 11.21 412 GLY A O 1
ATOM 1817 N N . ILE A 1 238 ? -5.038 -5.559 4.343 1.00 9.00 413 ILE A N 1
ATOM 1818 C CA . ILE A 1 238 ? -6.108 -4.870 5.054 1.00 8.21 413 ILE A CA 1
ATOM 1819 C C . ILE A 1 238 ? -7.253 -5.900 5.196 1.00 7.65 413 ILE A C 1
ATOM 1820 O O . ILE A 1 238 ? -7.680 -6.511 4.206 1.00 8.60 413 ILE A O 1
ATOM 1825 N N . TYR A 1 239 ? -7.714 -6.059 6.417 1.00 7.71 414 TYR A N 1
ATOM 1826 C CA . TYR A 1 239 ? -8.688 -7.069 6.810 1.00 7.65 414 TYR A CA 1
ATOM 1827 C C . TYR A 1 239 ? -10.067 -6.458 6.907 1.00 7.51 414 TYR A C 1
ATOM 1828 O O . TYR A 1 239 ? -10.239 -5.375 7.498 1.00 8.73 414 TYR A O 1
ATOM 1837 N N . PHE A 1 240 ? -11.037 -7.131 6.305 1.00 6.76 415 PHE A N 1
ATOM 1838 C CA . PHE A 1 240 ? -12.418 -6.766 6.429 1.00 7.01 415 PHE A CA 1
ATOM 1839 C C . PHE A 1 240 ? -13.300 -7.983 6.703 1.00 7.40 415 PHE A C 1
ATOM 1840 O O . PHE A 1 240 ? -12.888 -9.136 6.548 1.00 8.27 415 PHE A O 1
ATOM 1848 N N . ALA A 1 241 ? -14.508 -7.733 7.153 1.00 7.65 416 ALA A N 1
ATOM 1849 C CA . ALA A 1 241 ? -15.493 -8.815 7.352 1.00 6.48 416 ALA A CA 1
ATOM 1850 C C . ALA A 1 241 ? -16.823 -8.467 6.711 1.00 6.84 416 ALA A C 1
ATOM 1851 O O . ALA A 1 241 ? -17.218 -7.288 6.670 1.00 7.11 416 ALA A O 1
ATOM 1853 N N . SER A 1 242 ? -17.537 -9.496 6.214 1.00 6.33 417 SER A N 1
ATOM 1854 C CA . SER A 1 242 ? -18.908 -9.341 5.762 1.00 7.05 417 SER A CA 1
ATOM 1855 C C . SER A 1 242 ? -19.886 -9.484 6.941 1.00 7.34 417 SER A C 1
ATOM 1856 O O . SER A 1 242 ? -21.037 -9.100 6.825 1.00 7.25 417 SER A O 1
ATOM 1859 N N . GLU A 1 243 ? -19.421 -10.058 8.048 1.00 7.92 418 GLU A N 1
ATOM 1860 C CA . GLU A 1 243 ? -20.278 -10.196 9.239 1.00 8.36 418 GLU A CA 1
ATOM 1861 C C . GLU A 1 243 ? -19.873 -9.167 10.253 1.00 6.97 418 GLU A C 1
ATOM 1862 O O . GLU A 1 243 ? -18.751 -9.178 10.770 1.00 7.80 418 GLU A O 1
ATOM 1868 N N . ASN A 1 244 ? -20.783 -8.267 10.567 1.00 6.94 419 ASN A N 1
ATOM 1869 C CA . ASN A 1 244 ? -20.511 -7.241 11.543 1.00 6.59 419 ASN A CA 1
ATOM 1870 C C . ASN A 1 244 ? -19.980 -7.797 12.868 1.00 7.01 419 ASN A C 1
ATOM 1871 O O . ASN A 1 244 ? -19.078 -7.203 13.463 1.00 8.45 419 ASN A O 1
ATOM 1876 N N . SER A 1 245 ? -20.528 -8.925 13.314 1.00 6.98 420 SER A N 1
ATOM 1877 C CA . SER A 1 245 ? -20.068 -9.552 14.552 1.00 9.15 420 SER A CA 1
ATOM 1878 C C . SER A 1 245 ? -18.578 -9.908 14.560 1.00 9.93 420 SER A C 1
ATOM 1879 O O . SER A 1 245 ? -17.915 -9.798 15.589 1.00 9.19 420 SER A O 1
ATOM 1882 N N . LYS A 1 246 ? -18.007 -10.264 13.400 1.00 8.31 421 LYS A N 1
ATOM 1883 C CA . LYS A 1 246 ? -16.572 -10.518 13.318 1.00 8.71 421 LYS A CA 1
ATOM 1884 C C . LYS A 1 246 ? -15.753 -9.232 13.532 1.00 8.91 421 LYS A C 1
ATOM 1885 O O . LYS A 1 246 ? -14.858 -9.165 14.388 1.00 9.19 421 LYS A O 1
ATOM 1891 N N . SER A 1 247 ? -16.105 -8.172 12.807 1.00 8.84 422 SER A N 1
ATOM 1892 C CA . SER A 1 247 ? -15.435 -6.889 12.961 1.00 8.29 422 SER A CA 1
ATOM 1893 C C . SER A 1 247 ? -15.655 -6.279 14.338 1.00 8.49 422 SER A C 1
ATOM 1894 O O . SER A 1 247 ? -14.769 -5.590 14.864 1.00 8.39 422 SER A O 1
ATOM 1897 N N . ALA A 1 248 ? -16.837 -6.503 14.906 1.00 8.89 423 ALA A N 1
ATOM 1898 C CA . ALA A 1 248 ? -17.171 -5.900 16.199 1.00 9.56 423 ALA A CA 1
ATOM 1899 C C . ALA A 1 248 ? -16.226 -6.394 17.308 1.00 11.34 423 ALA A C 1
ATOM 1900 O O . ALA A 1 248 ? -16.016 -5.676 18.285 1.00 9.92 423 ALA A O 1
ATOM 1902 N N . GLY A 1 249 ? -15.690 -7.605 17.144 1.00 13.11 424 GLY A N 1
ATOM 1903 C CA . GLY A 1 249 ? -14.672 -8.170 18.054 1.00 14.31 424 GLY A CA 1
ATOM 1904 C C . GLY A 1 249 ? -13.397 -7.342 18.198 1.00 16.22 424 GLY A C 1
ATOM 1905 O O . GLY A 1 249 ? -12.641 -7.487 19.204 1.00 16.75 424 GLY A O 1
ATOM 1906 N N . TYR A 1 250 ? -13.138 -6.485 17.201 1.00 14.26 425 TYR A N 1
ATOM 1907 C CA . TYR A 1 250 ? -11.939 -5.675 17.159 1.00 16.30 425 TYR A CA 1
ATOM 1908 C C . TYR A 1 250 ? -12.222 -4.262 17.587 1.00 16.30 425 TYR A C 1
ATOM 1909 O O . TYR A 1 250 ? -11.308 -3.442 17.667 1.00 17.96 425 TYR A O 1
ATOM 1918 N N . VAL A 1 251 ? -13.476 -3.987 17.931 1.00 16.19 426 VAL A N 1
ATOM 1919 C CA . VAL A 1 251 ? -13.863 -2.664 18.324 1.00 17.30 426 VAL A CA 1
ATOM 1920 C C . VAL A 1 251 ? -13.507 -2.510 19.748 1.00 18.65 426 VAL A C 1
ATOM 1921 O O . VAL A 1 251 ? -13.990 -3.253 20.619 1.00 19.58 426 VAL A O 1
ATOM 1925 N N . ILE A 1 252 ? -12.596 -1.568 19.983 1.00 18.99 427 ILE A N 1
ATOM 1926 C CA . ILE A 1 252 ? -12.308 -1.192 21.330 1.00 19.21 427 ILE A CA 1
ATOM 1927 C C . ILE A 1 252 ? -13.036 0.134 21.589 1.00 18.46 427 ILE A C 1
ATOM 1928 O O . ILE A 1 252 ? -12.760 1.167 20.973 1.00 12.09 427 ILE A O 1
ATOM 1933 N N . GLY A 1 253 ? -14.020 0.024 22.474 1.00 18.23 428 GLY A N 1
ATOM 1934 C CA . GLY A 1 253 ? -14.846 1.138 22.843 1.00 19.02 428 GLY A CA 1
ATOM 1935 C C . GLY A 1 253 ? -14.401 1.640 24.200 1.00 18.78 428 GLY A C 1
ATOM 1936 O O . GLY A 1 253 ? -13.396 1.147 24.788 1.00 20.14 428 GLY A O 1
ATOM 1937 N N . MET A 1 254 ? -15.126 2.632 24.683 1.00 17.31 429 MET A N 1
ATOM 1938 C CA . MET A 1 254 ? -14.778 3.340 25.899 1.00 17.03 429 MET A CA 1
ATOM 1939 C C . MET A 1 254 ? -16.061 3.636 26.645 1.00 16.76 429 MET A C 1
ATOM 1940 O O . MET A 1 254 ? -17.060 3.980 26.041 1.00 15.81 429 MET A O 1
ATOM 1945 N N . LYS A 1 255 ? -16.024 3.472 27.955 1.00 18.11 430 LYS A N 1
ATOM 1946 C CA . LYS A 1 255 ? -17.153 3.831 28.821 1.00 20.11 430 LYS A CA 1
ATOM 1947 C C . LYS A 1 255 ? -17.277 5.335 28.857 1.00 21.21 430 LYS A C 1
ATOM 1948 O O . LYS A 1 255 ? -16.328 6.040 29.165 1.00 19.50 430 LYS A O 1
ATOM 1954 N N . CYS A 1 256 ? -18.457 5.821 28.519 1.00 24.08 431 CYS A N 1
ATOM 1955 C CA . CYS A 1 256 ? -18.801 7.220 28.604 1.00 26.32 431 CYS A CA 1
ATOM 1956 C C . CYS A 1 256 ? -20.153 7.237 29.294 1.00 27.30 431 CYS A C 1
ATOM 1957 O O . CYS A 1 256 ? -21.133 6.675 28.764 1.00 28.38 431 CYS A O 1
ATOM 1960 N N . GLY A 1 257 ? -20.224 7.844 30.475 1.00 27.68 432 GLY A N 1
ATOM 1961 C CA . GLY A 1 257 ? -21.467 7.823 31.230 1.00 27.23 432 GLY A CA 1
ATOM 1962 C C . GLY A 1 257 ? -21.839 6.391 31.512 1.00 27.38 432 GLY A C 1
ATOM 1963 O O . GLY A 1 257 ? -20.981 5.605 31.906 1.00 26.35 432 GLY A O 1
ATOM 1964 N N . ALA A 1 258 ? -23.098 6.027 31.262 1.00 26.92 433 ALA A N 1
ATOM 1965 C CA . ALA A 1 258 ? -23.570 4.657 31.512 1.00 27.14 433 ALA A CA 1
ATOM 1966 C C . ALA A 1 258 ? -23.468 3.725 30.305 1.00 26.77 433 ALA A C 1
ATOM 1967 O O . ALA A 1 258 ? -23.988 2.605 30.344 1.00 27.49 433 ALA A O 1
ATOM 1969 N N . HIS A 1 259 ? -22.808 4.144 29.237 1.00 26.57 434 HIS A N 1
ATOM 1970 C CA . HIS A 1 259 ? -22.739 3.271 28.066 0.50 25.36 434 HIS A CA 1
ATOM 1971 C C . HIS A 1 259 ? -21.322 3.113 27.551 1.00 25.10 434 HIS A C 1
ATOM 1972 O O . HIS A 1 259 ? -20.377 3.730 28.061 1.00 24.53 434 HIS A O 1
ATOM 1979 N N . HIS A 1 260 ? -21.186 2.204 26.594 1.00 22.93 435 HIS A N 1
ATOM 1980 C CA . HIS A 1 260 ? -19.910 1.823 26.051 1.00 22.64 435 HIS A CA 1
ATOM 1981 C C . HIS A 1 260 ? -19.953 2.267 24.587 1.00 19.96 435 HIS A C 1
ATOM 1982 O O . HIS A 1 260 ? -20.769 1.735 23.831 1.00 21.29 435 HIS A O 1
ATOM 1989 N N . VAL A 1 261 ? -19.122 3.237 24.219 1.00 15.24 436 VAL A N 1
ATOM 1990 C CA . VAL A 1 261 ? -19.172 3.867 22.874 1.00 14.56 436 VAL A CA 1
ATOM 1991 C C . VAL A 1 261 ? -18.108 3.267 21.992 1.00 11.47 436 VAL A C 1
ATOM 1992 O O . VAL A 1 261 ? -16.976 3.134 22.410 1.00 11.19 436 VAL A O 1
ATOM 1996 N N . GLY A 1 262 ? -18.481 2.845 20.783 1.00 11.08 437 GLY A N 1
ATOM 1997 C CA . GLY A 1 262 ? -17.485 2.375 19.817 1.00 11.31 437 GLY A CA 1
ATOM 1998 C C . GLY A 1 262 ? -17.780 2.842 18.394 1.00 9.62 437 GLY A C 1
ATOM 1999 O O . GLY A 1 262 ? -18.898 3.243 18.074 1.00 10.11 437 GLY A O 1
ATOM 2000 N N . TYR A 1 263 ? -16.770 2.706 17.558 1.00 10.46 438 TYR A N 1
ATOM 2001 C CA . TYR A 1 263 ? -16.796 3.176 16.145 1.00 8.82 438 TYR A CA 1
ATOM 2002 C C . TYR A 1 263 ? -16.398 2.075 15.189 1.00 9.74 438 TYR A C 1
ATOM 2003 O O . TYR A 1 263 ? -15.507 1.292 15.495 1.00 10.41 438 TYR A O 1
ATOM 2012 N N . MET A 1 264 ? -17.089 1.993 14.046 1.00 8.23 439 MET A N 1
ATOM 2013 C CA . MET A 1 264 ? -16.852 0.908 13.059 1.00 9.52 439 MET A CA 1
ATOM 2014 C C . MET A 1 264 ? -16.932 1.548 11.708 1.00 9.05 439 MET A C 1
ATOM 2015 O O . MET A 1 264 ? -17.816 2.383 11.481 1.00 9.58 439 MET A O 1
ATOM 2020 N N . PHE A 1 265 ? -16.075 1.116 10.792 1.00 8.81 440 PHE A N 1
ATOM 2021 C CA . PHE A 1 265 ? -16.145 1.620 9.443 1.00 7.56 440 PHE A CA 1
ATOM 2022 C C . PHE A 1 265 ? -16.833 0.656 8.482 1.00 7.88 440 PHE A C 1
ATOM 2023 O O . PHE A 1 265 ? -16.842 -0.569 8.649 1.00 6.68 440 PHE A O 1
ATOM 2031 N N . LEU A 1 266 ? -17.334 1.249 7.414 1.00 5.81 441 LEU A N 1
ATOM 2032 C CA . LEU A 1 266 ? -17.705 0.505 6.209 1.00 6.10 441 LEU A CA 1
ATOM 2033 C C . LEU A 1 266 ? -16.825 1.003 5.069 1.00 6.46 441 LEU A C 1
ATOM 2034 O O . LEU A 1 266 ? -16.805 2.220 4.781 1.00 8.04 441 LEU A O 1
ATOM 2039 N N . GLY A 1 267 ? -16.090 0.087 4.430 1.00 7.20 442 GLY A N 1
ATOM 2040 C CA . GLY A 1 267 ? -15.274 0.430 3.257 1.00 7.82 442 GLY A CA 1
ATOM 2041 C C . GLY A 1 267 ? -15.839 -0.175 2.005 1.00 8.74 442 GLY A C 1
ATOM 2042 O O . GLY A 1 267 ? -16.401 -1.277 2.042 1.00 9.61 442 GLY A O 1
ATOM 2043 N N . GLU A 1 268 ? -15.703 0.539 0.882 1.00 8.98 443 GLU A N 1
ATOM 2044 C CA . GLU A 1 268 ? -16.005 -0.068 -0.419 1.00 8.92 443 GLU A CA 1
ATOM 2045 C C . GLU A 1 268 ? -14.725 -0.717 -0.893 1.00 9.45 443 GLU A C 1
ATOM 2046 O O . GLU A 1 268 ? -13.682 -0.042 -1.019 1.00 10.71 443 GLU A O 1
ATOM 2052 N N . VAL A 1 269 ? -14.777 -2.044 -1.131 1.00 9.58 444 VAL A N 1
ATOM 2053 C CA . VAL A 1 269 ? -13.567 -2.808 -1.436 1.00 9.75 444 VAL A CA 1
ATOM 2054 C C . VAL A 1 269 ? -13.717 -3.403 -2.841 1.00 10.09 444 VAL A C 1
ATOM 2055 O O . VAL A 1 269 ? -14.698 -4.128 -3.113 1.00 9.85 444 VAL A O 1
ATOM 2059 N N . ALA A 1 270 ? -12.789 -3.060 -3.727 1.00 10.93 445 ALA A N 1
ATOM 2060 C CA . ALA A 1 270 ? -12.776 -3.596 -5.092 1.00 10.95 445 ALA A CA 1
ATOM 2061 C C . ALA A 1 270 ? -12.054 -4.919 -5.039 1.00 11.85 445 ALA A C 1
ATOM 2062 O O . ALA A 1 270 ? -10.821 -4.967 -5.067 1.00 11.39 445 ALA A O 1
ATOM 2064 N N . LEU A 1 271 ? -12.825 -5.991 -4.918 1.00 11.34 446 LEU A N 1
ATOM 2065 C CA . LEU A 1 271 ? -12.263 -7.322 -4.659 1.00 11.73 446 LEU A CA 1
ATOM 2066 C C . LEU A 1 271 ? -11.794 -8.002 -5.949 1.00 12.33 446 LEU A C 1
ATOM 2067 O O . LEU A 1 271 ? -10.909 -8.853 -5.906 1.00 11.24 446 LEU A O 1
ATOM 2072 N N . GLY A 1 272 ? -12.442 -7.632 -7.062 1.00 13.73 447 GLY A N 1
ATOM 2073 C CA . GLY A 1 272 ? -12.134 -8.199 -8.395 1.00 13.68 447 GLY A CA 1
ATOM 2074 C C . GLY A 1 272 ? -12.193 -9.720 -8.365 1.00 13.65 447 GLY A C 1
ATOM 2075 O O . GLY A 1 272 ? -13.111 -10.301 -7.813 1.00 13.47 447 GLY A O 1
ATOM 2076 N N . ARG A 1 273 ? -11.193 -10.365 -8.955 1.00 15.23 448 ARG A N 1
ATOM 2077 C CA . ARG A 1 273 ? -11.152 -11.828 -8.970 1.00 15.06 448 ARG A CA 1
ATOM 2078 C C . ARG A 1 273 ? -10.639 -12.404 -7.616 1.00 12.96 448 ARG A C 1
ATOM 2079 O O . ARG A 1 273 ? -9.489 -12.193 -7.191 1.00 12.62 448 ARG A O 1
ATOM 2087 N N . GLU A 1 274 ? -11.527 -13.118 -6.957 1.00 12.07 449 GLU A N 1
ATOM 2088 C CA . GLU A 1 274 ? -11.287 -13.645 -5.600 1.00 11.97 449 GLU A CA 1
ATOM 2089 C C . GLU A 1 274 ? -10.587 -14.988 -5.575 1.00 11.66 449 GLU A C 1
ATOM 2090 O O . GLU A 1 274 ? -11.016 -15.923 -6.263 1.00 11.97 449 GLU A O 1
ATOM 2096 N N . HIS A 1 275 ? -9.561 -15.100 -4.741 1.00 11.96 450 HIS A N 1
ATOM 2097 C CA . HIS A 1 275 ? -8.916 -16.362 -4.407 1.00 11.79 450 HIS A CA 1
ATOM 2098 C C . HIS A 1 275 ? -9.419 -16.772 -3.013 1.00 12.38 450 HIS A C 1
ATOM 2099 O O . HIS A 1 275 ? -9.213 -16.053 -2.018 1.00 11.83 450 HIS A O 1
ATOM 2106 N N . HIS A 1 276 ? -10.077 -17.927 -2.944 1.00 11.77 451 HIS A N 1
ATOM 2107 C CA . HIS A 1 276 ? -10.625 -18.404 -1.679 1.00 11.91 451 HIS A CA 1
ATOM 2108 C C . HIS A 1 276 ? -9.700 -19.382 -1.001 1.00 12.15 451 HIS A C 1
ATOM 2109 O O . HIS A 1 276 ? -9.184 -20.342 -1.640 1.00 11.77 451 HIS A O 1
ATOM 2116 N N . ILE A 1 277 ? -9.503 -19.196 0.291 1.00 10.88 452 ILE A N 1
ATOM 2117 C CA . ILE A 1 277 ? -8.744 -20.149 1.085 1.00 11.77 452 ILE A CA 1
ATOM 2118 C C . ILE A 1 277 ? -9.574 -20.682 2.249 1.00 11.70 452 ILE A C 1
ATOM 2119 O O . ILE A 1 277 ? -10.568 -20.074 2.652 1.00 11.09 452 ILE A O 1
ATOM 2124 N N . ASN A 1 278 ? -9.173 -21.855 2.767 1.00 13.54 453 ASN A N 1
ATOM 2125 C CA . ASN A 1 278 ? -9.879 -22.454 3.925 1.00 13.00 453 ASN A CA 1
ATOM 2126 C C . ASN A 1 278 ? -8.964 -22.843 5.088 1.00 13.32 453 ASN A C 1
ATOM 2127 O O . ASN A 1 278 ? -9.384 -23.594 5.962 1.00 12.46 453 ASN A O 1
ATOM 2132 N N . THR A 1 279 ? -7.711 -22.379 5.059 1.00 13.13 454 THR A N 1
ATOM 2133 C CA . THR A 1 279 ? -6.733 -22.624 6.108 1.00 14.63 454 THR A CA 1
ATOM 2134 C C . THR A 1 279 ? -5.899 -21.368 6.251 1.00 12.71 454 THR A C 1
ATOM 2135 O O . THR A 1 279 ? -5.670 -20.676 5.237 1.00 13.69 454 THR A O 1
ATOM 2139 N N . ASP A 1 280 ? -5.452 -21.086 7.464 1.00 12.87 455 ASP A N 1
ATOM 2140 C CA . ASP A 1 280 ? -4.697 -19.874 7.768 1.00 12.73 455 ASP A CA 1
ATOM 2141 C C . ASP A 1 280 ? -3.401 -19.828 6.935 1.00 13.41 455 ASP A C 1
ATOM 2142 O O . ASP A 1 280 ? -2.737 -20.863 6.710 1.00 13.25 455 ASP A O 1
ATOM 2147 N N . ASN A 1 281 ? -3.008 -18.637 6.518 1.00 13.32 456 ASN A N 1
ATOM 2148 C CA . ASN A 1 281 ? -1.699 -18.442 5.894 1.00 14.50 456 ASN A CA 1
ATOM 2149 C C . ASN A 1 281 ? -1.113 -17.099 6.239 1.00 14.90 456 ASN A C 1
ATOM 2150 O O . ASN A 1 281 ? -1.266 -16.158 5.496 1.00 15.19 456 ASN A O 1
ATOM 2155 N N . PRO A 1 282 ? -0.421 -17.009 7.379 1.00 17.09 457 PRO A N 1
ATOM 2156 C CA . PRO A 1 282 ? 0.096 -15.716 7.811 1.00 17.08 457 PRO A CA 1
ATOM 2157 C C . PRO A 1 282 ? 1.230 -15.151 6.969 1.00 18.34 457 PRO A C 1
ATOM 2158 O O . PRO A 1 282 ? 1.614 -13.993 7.163 1.00 17.39 457 PRO A O 1
ATOM 2162 N N . SER A 1 283 ? 1.782 -15.960 6.065 1.00 18.45 458 SER A N 1
ATOM 2163 C CA . SER A 1 283 ? 2.859 -15.537 5.181 1.00 19.62 458 SER A CA 1
ATOM 2164 C C . SER A 1 283 ? 2.425 -14.771 3.911 1.00 19.28 458 SER A C 1
ATOM 2165 O O . SER A 1 283 ? 3.268 -14.295 3.155 1.00 19.41 458 SER A O 1
ATOM 2168 N N . LEU A 1 284 ? 1.123 -14.607 3.668 1.00 18.50 459 LEU A N 1
ATOM 2169 C CA . LEU A 1 284 ? 0.667 -14.006 2.418 1.00 17.32 459 LEU A CA 1
ATOM 2170 C C . LEU A 1 284 ? 1.010 -12.536 2.353 1.00 17.30 459 LEU A C 1
ATOM 2171 O O . LEU A 1 284 ? 0.843 -11.832 3.337 1.00 16.56 459 LEU A O 1
ATOM 2176 N N . LYS A 1 285 ? 1.508 -12.099 1.206 1.00 17.09 460 LYS A N 1
ATOM 2177 C CA . LYS A 1 285 ? 1.775 -10.672 0.955 1.00 17.60 460 LYS A CA 1
ATOM 2178 C C . LYS A 1 285 ? 1.040 -10.127 -0.253 1.00 17.15 460 LYS A C 1
ATOM 2179 O O . LYS A 1 285 ? 1.024 -8.910 -0.478 1.00 16.23 460 LYS A O 1
ATOM 2185 N N . SER A 1 286 ? 0.422 -11.026 -1.026 1.00 15.95 461 SER A N 1
ATOM 2186 C CA . SER A 1 286 ? -0.403 -10.656 -2.186 1.00 16.33 461 SER A CA 1
ATOM 2187 C C . SER A 1 286 ? -1.291 -11.841 -2.529 1.00 13.58 461 SER A C 1
ATOM 2188 O O . SER A 1 286 ? -1.053 -12.938 -2.042 1.00 14.39 461 SER A O 1
ATOM 2191 N N . PRO A 1 287 ? -2.337 -11.626 -3.331 1.00 13.11 462 PRO A N 1
ATOM 2192 C CA . PRO A 1 287 ? -3.085 -12.751 -3.879 1.00 13.96 462 PRO A CA 1
ATOM 2193 C C . PRO A 1 287 ? -2.213 -13.488 -4.887 1.00 15.13 462 PRO A C 1
ATOM 2194 O O . PRO A 1 287 ? -1.261 -12.906 -5.396 1.00 14.84 462 PRO A O 1
ATOM 2198 N N . PRO A 1 288 ? -2.571 -14.738 -5.216 1.00 15.83 463 PRO A N 1
ATOM 2199 C CA . PRO A 1 288 ? -1.811 -15.380 -6.320 1.00 16.06 463 PRO A CA 1
ATOM 2200 C C . PRO A 1 288 ? -1.998 -14.657 -7.665 1.00 16.69 463 PRO A C 1
ATOM 2201 O O . PRO A 1 288 ? -2.913 -13.832 -7.813 1.00 15.25 463 PRO A O 1
ATOM 2205 N N . PRO A 1 289 ? -1.160 -14.985 -8.689 1.00 17.69 464 PRO A N 1
ATOM 2206 C CA . PRO A 1 289 ? -1.251 -14.231 -9.909 1.00 17.03 464 PRO A CA 1
ATOM 2207 C C . PRO A 1 289 ? -2.578 -14.349 -10.612 1.00 17.14 464 PRO A C 1
ATOM 2208 O O . PRO A 1 289 ? -3.158 -15.421 -10.710 1.00 18.13 464 PRO A O 1
ATOM 2212 N N . GLY A 1 290 ? -3.084 -13.210 -11.014 1.00 16.14 465 GLY A N 1
ATOM 2213 C CA . GLY A 1 290 ? -4.355 -13.110 -11.655 1.00 16.59 465 GLY A CA 1
ATOM 2214 C C . GLY A 1 290 ? -5.527 -13.040 -10.709 1.00 15.26 465 GLY A C 1
ATOM 2215 O O . GLY A 1 290 ? -6.664 -13.035 -11.151 1.00 17.00 465 GLY A O 1
ATOM 2216 N N . PHE A 1 291 ? -5.249 -12.943 -9.421 1.00 15.02 466 PHE A N 1
ATOM 2217 C CA . PHE A 1 291 ? -6.273 -12.643 -8.440 1.00 13.95 466 PHE A CA 1
ATOM 2218 C C . PHE A 1 291 ? -6.040 -11.295 -7.797 1.00 13.16 466 PHE A C 1
ATOM 2219 O O . PHE A 1 291 ? -4.897 -10.830 -7.704 1.00 12.85 466 PHE A O 1
ATOM 2227 N N . ASP A 1 292 ? -7.141 -10.655 -7.410 1.00 12.32 467 ASP A N 1
ATOM 2228 C CA . ASP A 1 292 ? -7.104 -9.294 -6.858 1.00 11.99 467 ASP A CA 1
ATOM 2229 C C . ASP A 1 292 ? -7.372 -9.273 -5.353 1.00 11.85 467 ASP A C 1
ATOM 2230 O O . ASP A 1 292 ? -7.122 -8.270 -4.696 1.00 11.40 467 ASP A O 1
ATOM 2235 N N . SER A 1 293 ? -7.836 -10.392 -4.784 1.00 10.64 468 SER A N 1
ATOM 2236 C CA . SER A 1 293 ? -8.115 -10.408 -3.357 1.00 10.60 468 SER A CA 1
ATOM 2237 C C . SER A 1 293 ? -7.999 -11.848 -2.882 1.00 10.46 468 SER A C 1
ATOM 2238 O O . SER A 1 293 ? -7.954 -12.765 -3.719 1.00 10.72 468 SER A O 1
ATOM 2241 N N . VAL A 1 294 ? -7.925 -12.017 -1.557 1.00 9.69 469 VAL A N 1
ATOM 2242 C CA . VAL A 1 294 ? -7.920 -13.327 -0.920 1.00 9.15 469 VAL A CA 1
ATOM 2243 C C . VAL A 1 294 ? -9.019 -13.325 0.120 1.00 9.73 469 VAL A C 1
ATOM 2244 O O . VAL A 1 294 ? -9.101 -12.401 0.952 1.00 9.25 469 VAL A O 1
ATOM 2248 N N . ILE A 1 295 ? -9.908 -14.308 0.030 1.00 9.31 470 ILE A N 1
ATOM 2249 C CA . ILE A 1 295 ? -11.000 -14.408 0.986 1.00 9.89 470 ILE A CA 1
ATOM 2250 C C . ILE A 1 295 ? -10.792 -15.704 1.745 1.00 10.78 470 ILE A C 1
ATOM 2251 O O . ILE A 1 295 ? -10.843 -16.808 1.150 1.00 11.07 470 ILE A O 1
ATOM 2256 N N . ALA A 1 296 ? -10.537 -15.559 3.047 1.00 9.71 471 ALA A N 1
ATOM 2257 C CA . ALA A 1 296 ? -10.515 -16.685 3.961 1.00 9.93 471 ALA A CA 1
ATOM 2258 C C . ALA A 1 296 ? -11.965 -16.970 4.301 1.00 10.02 471 ALA A C 1
ATOM 2259 O O . ALA A 1 296 ? -12.605 -16.208 5.037 1.00 9.93 471 ALA A O 1
ATOM 2261 N N . ARG A 1 297 ? -12.503 -18.020 3.687 1.00 8.75 472 ARG A N 1
ATOM 2262 C CA . ARG A 1 297 ? -13.918 -18.280 3.741 1.00 9.61 472 ARG A CA 1
ATOM 2263 C C . ARG A 1 297 ? -14.369 -18.949 5.028 1.00 8.96 472 ARG A C 1
ATOM 2264 O O . ARG A 1 297 ? -13.813 -19.974 5.465 1.00 11.93 472 ARG A O 1
ATOM 2272 N N . GLY A 1 298 ? -15.402 -18.383 5.616 1.00 9.47 473 GLY A N 1
ATOM 2273 C CA . GLY A 1 298 ? -15.966 -18.894 6.849 1.00 9.85 473 GLY A CA 1
ATOM 2274 C C . GLY A 1 298 ? -16.972 -20.006 6.695 1.00 9.39 473 GLY A C 1
ATOM 2275 O O . GLY A 1 298 ? -17.493 -20.251 5.605 1.00 7.81 473 GLY A O 1
ATOM 2276 N N . HIS A 1 299 ? -17.256 -20.684 7.799 1.00 9.27 474 HIS A N 1
ATOM 2277 C CA . HIS A 1 299 ? -18.384 -21.654 7.864 1.00 10.24 474 HIS A CA 1
ATOM 2278 C C . HIS A 1 299 ? -19.715 -21.057 7.456 1.00 10.43 474 HIS A C 1
ATOM 2279 O O . HIS A 1 299 ? -20.603 -21.750 6.917 1.00 11.47 474 HIS A O 1
ATOM 2286 N N . THR A 1 300 ? -19.849 -19.744 7.702 1.00 9.66 475 THR A N 1
ATOM 2287 C CA . THR A 1 300 ? -21.026 -18.998 7.344 1.00 9.95 475 THR A CA 1
ATOM 2288 C C . THR A 1 300 ? -20.708 -17.785 6.460 1.00 10.62 475 THR A C 1
ATOM 2289 O O . THR A 1 300 ? -19.583 -17.357 6.351 1.00 10.99 475 THR A O 1
ATOM 2293 N N . GLU A 1 301 ? -21.757 -17.250 5.852 1.00 10.26 476 GLU A N 1
ATOM 2294 C CA . GLU A 1 301 ? -21.700 -16.048 5.053 1.00 9.80 476 GLU A CA 1
ATOM 2295 C C . GLU A 1 301 ? -23.079 -15.426 5.066 1.00 10.41 476 GLU A C 1
ATOM 2296 O O . GLU A 1 301 ? -24.064 -16.151 4.980 1.00 11.19 476 GLU A O 1
ATOM 2302 N N . PRO A 1 302 ? -23.181 -14.087 5.152 1.00 9.69 477 PRO A N 1
ATOM 2303 C CA . PRO A 1 302 ? -24.504 -13.512 4.976 1.00 10.33 477 PRO A CA 1
ATOM 2304 C C . PRO A 1 302 ? -25.190 -14.040 3.723 1.00 11.41 477 PRO A C 1
ATOM 2305 O O . PRO A 1 302 ? -24.618 -14.025 2.655 1.00 11.28 477 PRO A O 1
ATOM 2309 N N . ASP A 1 303 ? -26.406 -14.544 3.889 1.00 13.36 478 ASP A N 1
ATOM 2310 C CA . ASP A 1 303 ? -27.146 -15.224 2.807 1.00 14.61 478 ASP A CA 1
ATOM 2311 C C . ASP A 1 303 ? -27.073 -14.414 1.517 1.00 15.14 478 ASP A C 1
ATOM 2312 O O . ASP A 1 303 ? -27.714 -13.351 1.413 1.00 13.76 478 ASP A O 1
ATOM 2317 N N . PRO A 1 304 ? -26.290 -14.897 0.529 1.00 18.75 479 PRO A N 1
ATOM 2318 C CA . PRO A 1 304 ? -26.071 -14.105 -0.691 1.00 19.11 479 PRO A CA 1
ATOM 2319 C C . PRO A 1 304 ? -27.359 -13.769 -1.478 1.00 20.24 479 PRO A C 1
ATOM 2320 O O . PRO A 1 304 ? -27.475 -12.728 -2.142 1.00 18.57 479 PRO A O 1
ATOM 2324 N N . THR A 1 305 ? -28.380 -14.600 -1.315 1.00 21.09 480 THR A N 1
ATOM 2325 C CA . THR A 1 305 ? -29.651 -14.362 -1.971 1.00 20.80 480 THR A CA 1
ATOM 2326 C C . THR A 1 305 ? -30.310 -13.089 -1.494 1.00 20.76 480 THR A C 1
ATOM 2327 O O . THR A 1 305 ? -31.160 -12.564 -2.189 1.00 20.80 480 THR A O 1
ATOM 2331 N N . GLN A 1 306 ? -29.857 -12.535 -0.353 1.00 19.39 481 GLN A N 1
ATOM 2332 C CA . GLN A 1 306 ? -30.397 -11.294 0.184 1.00 18.58 481 GLN A CA 1
ATOM 2333 C C . GLN A 1 306 ? -29.530 -10.042 -0.084 1.00 16.98 481 GLN A C 1
ATOM 2334 O O . GLN A 1 306 ? -29.865 -8.945 0.395 1.00 16.71 481 GLN A O 1
ATOM 2340 N N . ASP A 1 307 ? -28.450 -10.197 -0.851 1.00 16.41 482 ASP A N 1
ATOM 2341 C CA . ASP A 1 307 ? -27.549 -9.073 -1.156 1.00 15.87 482 ASP A CA 1
ATOM 2342 C C . ASP A 1 307 ? -28.355 -8.012 -1.853 1.00 16.41 482 ASP A C 1
ATOM 2343 O O . ASP A 1 307 ? -29.230 -8.339 -2.663 1.00 16.60 482 ASP A O 1
ATOM 2348 N N . THR A 1 308 ? -28.073 -6.754 -1.538 1.00 15.27 483 THR A N 1
ATOM 2349 C CA . THR A 1 308 ? -28.557 -5.646 -2.340 1.00 15.71 483 THR A CA 1
ATOM 2350 C C . THR A 1 308 ? -27.355 -4.902 -2.906 1.00 16.36 483 THR A C 1
ATOM 2351 O O . THR A 1 308 ? -26.199 -5.367 -2.755 1.00 15.43 483 THR A O 1
ATOM 2355 N N . GLU A 1 309 ? -27.625 -3.780 -3.580 1.00 18.05 484 GLU A N 1
ATOM 2356 C CA . GLU A 1 309 ? -26.573 -2.909 -4.109 1.00 18.97 484 GLU A CA 1
ATOM 2357 C C . GLU A 1 309 ? -26.817 -1.462 -3.749 1.00 18.59 484 GLU A C 1
ATOM 2358 O O . GLU A 1 309 ? -27.954 -1.003 -3.647 1.00 17.79 484 GLU A O 1
ATOM 2364 N N . LEU A 1 310 ? -25.735 -0.731 -3.530 1.00 19.01 485 LEU A N 1
ATOM 2365 C CA . LEU A 1 310 ? -25.795 0.719 -3.448 1.00 18.66 485 LEU A CA 1
ATOM 2366 C C . LEU A 1 310 ? -24.984 1.252 -4.621 1.00 19.75 485 LEU A C 1
ATOM 2367 O O . LEU A 1 310 ? -24.007 0.628 -5.038 1.00 20.16 485 LEU A O 1
ATOM 2372 N N . GLU A 1 311 ? -25.411 2.388 -5.159 1.00 19.09 486 GLU A N 1
ATOM 2373 C CA . GLU A 1 311 ? -24.644 3.094 -6.162 1.00 19.95 486 GLU A CA 1
ATOM 2374 C C . GLU A 1 311 ? -23.773 4.179 -5.558 1.00 18.49 486 GLU A C 1
ATOM 2375 O O . GLU A 1 311 ? -24.253 5.206 -5.045 1.00 18.38 486 GLU A O 1
ATOM 2381 N N . LEU A 1 312 ? -22.463 3.958 -5.603 1.00 17.93 487 LEU A N 1
ATOM 2382 C CA . LEU A 1 312 ? -21.496 4.886 -4.981 1.00 17.46 487 LEU A CA 1
ATOM 2383 C C . LEU A 1 312 ? -20.589 5.380 -6.105 1.00 18.02 487 LEU A C 1
ATOM 2384 O O . LEU A 1 312 ? -19.947 4.574 -6.792 1.00 17.81 487 LEU A O 1
ATOM 2389 N N . ASP A 1 313 ? -20.601 6.683 -6.339 1.00 19.76 488 ASP A N 1
ATOM 2390 C CA . ASP A 1 313 ? -19.798 7.317 -7.393 1.00 22.05 488 ASP A CA 1
ATOM 2391 C C . ASP A 1 313 ? -20.024 6.644 -8.737 1.00 22.60 488 ASP A C 1
ATOM 2392 O O . ASP A 1 313 ? -19.090 6.330 -9.446 1.00 24.20 488 ASP A O 1
ATOM 2397 N N . GLY A 1 314 ? -21.283 6.347 -9.021 1.00 23.21 489 GLY A N 1
ATOM 2398 C CA . GLY A 1 314 ? -21.682 5.658 -10.234 1.00 23.87 489 GLY A CA 1
ATOM 2399 C C . GLY A 1 314 ? -21.347 4.187 -10.397 1.00 23.88 489 GLY A C 1
ATOM 2400 O O . GLY A 1 314 ? -21.548 3.666 -11.474 1.00 25.50 489 GLY A O 1
ATOM 2401 N N . GLN A 1 315 ? -20.833 3.508 -9.360 1.00 21.97 490 GLN A N 1
ATOM 2402 C CA . GLN A 1 315 ? -20.510 2.084 -9.440 1.00 21.29 490 GLN A CA 1
ATOM 2403 C C . GLN A 1 315 ? -21.480 1.337 -8.517 1.00 20.79 490 GLN A C 1
ATOM 2404 O O . GLN A 1 315 ? -21.883 1.888 -7.497 1.00 18.33 490 GLN A O 1
ATOM 2410 N N . GLN A 1 316 ? -21.833 0.116 -8.903 1.00 19.05 491 GLN A N 1
ATOM 2411 C CA . GLN A 1 316 ? -22.668 -0.750 -8.101 1.00 19.62 491 GLN A CA 1
ATOM 2412 C C . GLN A 1 316 ? -21.782 -1.437 -7.056 1.00 17.16 491 GLN A C 1
ATOM 2413 O O . GLN A 1 316 ? -20.724 -1.967 -7.369 1.00 17.71 491 GLN A O 1
ATOM 2419 N N . VAL A 1 317 ? -22.229 -1.396 -5.818 1.00 15.71 492 VAL A N 1
ATOM 2420 C CA . VAL A 1 317 ? -21.449 -1.927 -4.713 1.00 13.69 492 VAL A CA 1
ATOM 2421 C C . VAL A 1 317 ? -22.351 -2.870 -3.983 1.00 12.53 492 VAL A C 1
ATOM 2422 O O . VAL A 1 317 ? -23.401 -2.467 -3.503 1.00 13.15 492 VAL A O 1
ATOM 2426 N N . VAL A 1 318 ? -21.932 -4.115 -3.827 1.00 12.14 493 VAL A N 1
ATOM 2427 C CA . VAL A 1 318 ? -22.756 -5.085 -3.130 1.00 11.53 493 VAL A CA 1
ATOM 2428 C C . VAL A 1 318 ? -22.779 -4.807 -1.627 1.00 10.47 493 VAL A C 1
ATOM 2429 O O . VAL A 1 318 ? -21.718 -4.652 -0.986 1.00 9.98 493 VAL A O 1
ATOM 2433 N N . VAL A 1 319 ? -23.966 -4.901 -1.057 1.00 8.79 494 VAL A N 1
ATOM 2434 C CA . VAL A 1 319 ? -24.121 -4.786 0.366 1.00 9.16 494 VAL A CA 1
ATOM 2435 C C . VAL A 1 319 ? -24.926 -5.983 0.848 1.00 9.35 494 VAL A C 1
ATOM 2436 O O . VAL A 1 319 ? -26.099 -6.144 0.491 1.00 11.49 494 VAL A O 1
ATOM 2440 N N . PRO A 1 320 ? -24.320 -6.838 1.645 1.00 9.92 495 PRO A N 1
ATOM 2441 C CA . PRO A 1 320 ? -25.107 -7.918 2.219 1.00 11.00 495 PRO A CA 1
ATOM 2442 C C . PRO A 1 320 ? -26.244 -7.421 3.114 1.00 11.07 495 PRO A C 1
ATOM 2443 O O . PRO A 1 320 ? -26.131 -6.373 3.768 1.00 12.62 495 PRO A O 1
ATOM 2447 N N . GLN A 1 321 ? -27.359 -8.156 3.102 1.00 13.12 496 GLN A N 1
ATOM 2448 C CA . GLN A 1 321 ? -28.533 -7.833 3.917 1.00 13.26 496 GLN A CA 1
ATOM 2449 C C . GLN A 1 321 ? -29.064 -9.058 4.672 1.00 14.69 496 GLN A C 1
ATOM 2450 O O . GLN A 1 321 ? -30.033 -8.940 5.427 1.00 14.53 496 GLN A O 1
ATOM 2456 N N . GLY A 1 322 ? -28.440 -10.222 4.474 1.00 14.37 497 GLY A N 1
ATOM 2457 C CA . GLY A 1 322 ? -28.951 -11.485 5.032 1.00 15.33 497 GLY A CA 1
ATOM 2458 C C . GLY A 1 322 ? -28.274 -11.918 6.292 1.00 15.31 497 GLY A C 1
ATOM 2459 O O . GLY A 1 322 ? -27.123 -11.537 6.563 1.00 15.29 497 GLY A O 1
ATOM 2460 N N . GLN A 1 323 ? -28.997 -12.701 7.097 1.00 15.13 498 GLN A N 1
ATOM 2461 C CA . GLN A 1 323 ? -28.383 -13.390 8.215 1.00 15.61 498 GLN A CA 1
ATOM 2462 C C . GLN A 1 323 ? -27.367 -14.406 7.701 1.00 14.36 498 GLN A C 1
ATOM 2463 O O . GLN A 1 323 ? -27.447 -14.867 6.576 1.00 13.48 498 GLN A O 1
ATOM 2469 N N . PRO A 1 324 ? -26.415 -14.751 8.536 1.00 14.01 499 PRO A N 1
ATOM 2470 C CA . PRO A 1 324 ? -25.418 -15.680 8.095 1.00 13.66 499 PRO A CA 1
ATOM 2471 C C . PRO A 1 324 ? -26.038 -17.043 7.899 1.00 12.74 499 PRO A C 1
ATOM 2472 O O . PRO A 1 324 ? -26.818 -17.490 8.741 1.00 13.01 499 PRO A O 1
ATOM 2476 N N . VAL A 1 325 ? -25.689 -17.683 6.809 1.00 12.84 500 VAL A N 1
ATOM 2477 C CA . VAL A 1 325 ? -26.085 -19.055 6.578 1.00 12.29 500 VAL A CA 1
ATOM 2478 C C . VAL A 1 325 ? -24.857 -19.951 6.391 1.00 12.34 500 VAL A C 1
ATOM 2479 O O . VAL A 1 325 ? -23.798 -19.488 6.012 1.00 11.00 500 VAL A O 1
ATOM 2483 N N . PRO A 1 326 ? -25.025 -21.263 6.582 1.00 12.97 501 PRO A N 1
ATOM 2484 C CA . PRO A 1 326 ? -23.897 -22.153 6.380 1.00 13.46 501 PRO A CA 1
ATOM 2485 C C . PRO A 1 326 ? -23.522 -22.285 4.914 1.00 13.77 501 PRO A C 1
ATOM 2486 O O . PRO A 1 326 ? -24.389 -22.255 4.030 1.00 14.72 501 PRO A O 1
ATOM 2490 N N . CYS A 1 327 ? -22.231 -22.384 4.661 1.00 12.91 502 CYS A N 1
ATOM 2491 C CA . CYS A 1 327 ? -21.717 -22.618 3.350 1.00 13.46 502 CYS A CA 1
ATOM 2492 C C . CYS A 1 327 ? -21.077 -23.997 3.365 1.00 14.19 502 CYS A C 1
ATOM 2493 O O . CYS A 1 327 ? -19.974 -24.154 3.860 1.00 15.06 502 CYS A O 1
ATOM 2496 N N . PRO A 1 328 ? -21.781 -25.005 2.845 1.00 15.31 503 PRO A N 1
ATOM 2497 C CA . PRO A 1 328 ? -21.293 -26.369 3.018 1.00 16.71 503 PRO A CA 1
ATOM 2498 C C . PRO A 1 328 ? -19.927 -26.608 2.433 1.00 16.78 503 PRO A C 1
ATOM 2499 O O . PRO A 1 328 ? -19.208 -27.429 2.952 1.00 17.42 503 PRO A O 1
ATOM 2503 N N . GLU A 1 329 ? -19.527 -25.887 1.391 1.00 17.63 504 GLU A N 1
ATOM 2504 C CA . GLU A 1 329 ? -18.197 -26.092 0.797 1.00 19.22 504 GLU A CA 1
ATOM 2505 C C . GLU A 1 329 ? -17.068 -25.700 1.762 1.00 19.17 504 GLU A C 1
ATOM 2506 O O . GLU A 1 329 ? -15.904 -26.103 1.592 1.00 19.04 504 GLU A O 1
ATOM 2512 N N . PHE A 1 330 ? -17.395 -24.885 2.765 1.00 16.71 505 PHE A N 1
ATOM 2513 C CA . PHE A 1 330 ? -16.395 -24.375 3.688 1.00 15.83 505 PHE A CA 1
ATOM 2514 C C . PHE A 1 330 ? -16.686 -24.795 5.126 1.00 15.17 505 PHE A C 1
ATOM 2515 O O . PHE A 1 330 ? -16.196 -24.191 6.064 1.00 14.12 505 PHE A O 1
ATOM 2523 N N . SER A 1 331 ? -17.436 -25.879 5.291 1.00 15.82 506 SER A N 1
ATOM 2524 C CA . SER A 1 331 ? -17.805 -26.334 6.615 1.00 16.35 506 SER A CA 1
ATOM 2525 C C . SER A 1 331 ? -16.609 -26.814 7.434 1.00 16.98 506 SER A C 1
ATOM 2526 O O . SER A 1 331 ? -16.667 -26.802 8.664 1.00 16.93 506 SER A O 1
ATOM 2529 N N . SER A 1 332 ? -15.532 -27.211 6.774 1.00 16.59 507 SER A N 1
ATOM 2530 C CA . SER A 1 332 ? -14.318 -27.621 7.471 1.00 17.57 507 SER A CA 1
ATOM 2531 C C . SER A 1 332 ? -13.208 -26.523 7.491 1.00 16.79 507 SER A C 1
ATOM 2532 O O . SER A 1 332 ? -12.054 -26.780 7.865 1.00 16.04 507 SER A O 1
ATOM 2535 N N . SER A 1 333 ? -13.566 -25.296 7.094 1.00 12.84 508 SER A N 1
ATOM 2536 C CA . SER A 1 333 ? -12.598 -24.217 7.085 1.00 11.42 508 SER A CA 1
ATOM 2537 C C . SER A 1 333 ? -12.049 -23.937 8.484 1.00 10.69 508 SER A C 1
ATOM 2538 O O . SER A 1 333 ? -12.766 -24.071 9.503 1.00 11.34 508 SER A O 1
ATOM 2541 N N . THR A 1 334 ? -10.810 -23.492 8.536 1.00 9.91 509 THR A N 1
ATOM 2542 C CA . THR A 1 334 ? -10.254 -23.013 9.806 1.00 10.55 509 THR A CA 1
ATOM 2543 C C . THR A 1 334 ? -10.875 -21.684 10.289 1.00 11.13 509 THR A C 1
ATOM 2544 O O . THR A 1 334 ? -10.593 -21.256 11.380 1.00 10.65 509 THR A O 1
ATOM 2548 N N . PHE A 1 335 ? -11.660 -21.028 9.440 1.00 8.97 510 PHE A N 1
ATOM 2549 C CA . PHE A 1 335 ? -12.262 -19.746 9.750 1.00 8.99 510 PHE A CA 1
ATOM 2550 C C . PHE A 1 335 ? -13.725 -19.938 10.018 1.00 8.41 510 PHE A C 1
ATOM 2551 O O . PHE A 1 335 ? -14.421 -20.479 9.175 1.00 8.83 510 PHE A O 1
ATOM 2559 N N . SER A 1 336 ? -14.217 -19.505 11.189 1.00 8.07 511 SER A N 1
ATOM 2560 C CA . SER A 1 336 ? -15.658 -19.559 11.498 1.00 8.53 511 SER A CA 1
ATOM 2561 C C . SER A 1 336 ? -16.418 -18.544 10.644 1.00 8.27 511 SER A C 1
ATOM 2562 O O . SER A 1 336 ? -17.549 -18.808 10.244 1.00 8.27 511 SER A O 1
ATOM 2565 N N . GLN A 1 337 ? -15.801 -17.360 10.468 1.00 8.59 512 GLN A N 1
ATOM 2566 C CA . GLN A 1 337 ? -16.375 -16.253 9.704 1.00 8.07 512 GLN A CA 1
ATOM 2567 C C . GLN A 1 337 ? -15.343 -15.774 8.684 1.00 7.59 512 GLN A C 1
ATOM 2568 O O . GLN A 1 337 ? -14.143 -15.853 8.897 1.00 6.20 512 GLN A O 1
ATOM 2574 N N . SER A 1 338 ? -15.815 -15.258 7.576 1.00 7.04 513 SER A N 1
ATOM 2575 C CA . SER A 1 338 ? -14.912 -14.869 6.507 1.00 6.88 513 SER A CA 1
ATOM 2576 C C . SER A 1 338 ? -14.066 -13.641 6.870 1.00 6.68 513 SER A C 1
ATOM 2577 O O . SER A 1 338 ? -14.530 -12.723 7.545 1.00 7.08 513 SER A O 1
ATOM 2580 N N . GLU A 1 339 ? -12.827 -13.644 6.388 1.00 7.14 514 GLU A N 1
ATOM 2581 C CA . GLU A 1 339 ? -11.936 -12.493 6.394 1.00 7.38 514 GLU A CA 1
ATOM 2582 C C . GLU A 1 339 ? -11.595 -12.156 4.941 1.00 7.97 514 GLU A C 1
ATOM 2583 O O . GLU A 1 339 ? -11.106 -13.033 4.187 1.00 7.93 514 GLU A O 1
ATOM 2589 N N . TYR A 1 340 ? -11.892 -10.916 4.561 1.00 6.74 515 TYR A N 1
ATOM 2590 C CA . TYR A 1 340 ? -11.707 -10.401 3.218 1.00 7.95 515 TYR A CA 1
ATOM 2591 C C . TYR A 1 340 ? -10.416 -9.556 3.201 1.00 8.47 515 TYR A C 1
ATOM 2592 O O . TYR A 1 340 ? -10.278 -8.613 4.003 1.00 8.10 515 TYR A O 1
ATOM 2601 N N . LEU A 1 341 ? -9.464 -9.947 2.345 1.00 8.70 516 LEU A N 1
ATOM 2602 C CA . LEU A 1 341 ? -8.158 -9.339 2.291 1.00 8.58 516 LEU A CA 1
ATOM 2603 C C . LEU A 1 341 ? -7.874 -8.685 0.930 1.00 9.88 516 LEU A C 1
ATOM 2604 O O . LEU A 1 341 ? -8.031 -9.273 -0.140 1.00 9.21 516 LEU A O 1
ATOM 2609 N N . ILE A 1 342 ? -7.371 -7.465 1.015 1.00 8.46 517 ILE A N 1
ATOM 2610 C CA . ILE A 1 342 ? -6.720 -6.840 -0.103 1.00 9.07 517 ILE A CA 1
ATOM 2611 C C . ILE A 1 342 ? -5.289 -6.520 0.304 1.00 9.00 517 ILE A C 1
ATOM 2612 O O . ILE A 1 342 ? -4.979 -6.325 1.486 1.00 9.94 517 ILE A O 1
ATOM 2617 N N . TYR A 1 343 ? -4.419 -6.403 -0.686 1.00 10.02 518 TYR A N 1
ATOM 2618 C CA . TYR A 1 343 ? -2.994 -6.224 -0.415 1.00 9.69 518 TYR A CA 1
ATOM 2619 C C . TYR A 1 343 ? -2.462 -4.935 -1.097 1.00 11.85 518 TYR A C 1
ATOM 2620 O O . TYR A 1 343 ? -1.256 -4.726 -1.145 1.00 11.16 518 TYR A O 1
ATOM 2629 N N . GLN A 1 344 ? -3.374 -4.080 -1.564 1.00 11.33 519 GLN A N 1
ATOM 2630 C CA . GLN A 1 344 ? -3.038 -2.734 -2.044 1.00 13.69 519 GLN A CA 1
ATOM 2631 C C . GLN A 1 344 ? -4.012 -1.744 -1.374 1.00 12.08 519 GLN A C 1
ATOM 2632 O O . GLN A 1 344 ? -5.224 -1.921 -1.446 1.00 13.34 519 GLN A O 1
ATOM 2638 N N . GLU A 1 345 ? -3.483 -0.709 -0.761 1.00 13.17 520 GLU A N 1
ATOM 2639 C CA . GLU A 1 345 ? -4.343 0.290 -0.084 1.00 13.04 520 GLU A CA 1
ATOM 2640 C C . GLU A 1 345 ? -5.333 0.936 -1.019 1.00 13.09 520 GLU A C 1
ATOM 2641 O O . GLU A 1 345 ? -6.402 1.321 -0.582 1.00 13.82 520 GLU A O 1
ATOM 2647 N N . SER A 1 346 ? -4.974 1.057 -2.307 1.00 13.69 521 SER A N 1
ATOM 2648 C CA . SER A 1 346 ? -5.836 1.638 -3.329 1.00 14.15 521 SER A CA 1
ATOM 2649 C C . SER A 1 346 ? -7.121 0.868 -3.607 1.00 13.07 521 SER A C 1
ATOM 2650 O O . SER A 1 346 ? -8.044 1.422 -4.181 1.00 14.49 521 SER A O 1
ATOM 2653 N N . GLN A 1 347 ? -7.196 -0.399 -3.231 1.00 11.96 522 GLN A N 1
ATOM 2654 C CA . GLN A 1 347 ? -8.436 -1.169 -3.453 1.00 12.19 522 GLN A CA 1
ATOM 2655 C C . GLN A 1 347 ? -9.591 -0.910 -2.468 1.00 11.54 522 GLN A C 1
ATOM 2656 O O . GLN A 1 347 ? -10.637 -1.518 -2.603 1.00 12.56 522 GLN A O 1
ATOM 2662 N N . CYS A 1 348 ? -9.418 -0.037 -1.478 1.00 11.53 523 CYS A N 1
ATOM 2663 C CA . CYS A 1 348 ? -10.450 0.272 -0.480 1.00 12.45 523 CYS A CA 1
ATOM 2664 C C . CYS A 1 348 ? -10.658 1.796 -0.505 1.00 12.10 523 CYS A C 1
ATOM 2665 O O . CYS A 1 348 ? -9.666 2.528 -0.576 1.00 13.09 523 CYS A O 1
ATOM 2668 N N . ARG A 1 349 ? -11.896 2.262 -0.419 1.00 11.81 524 ARG A N 1
ATOM 2669 C CA . ARG A 1 349 ? -12.206 3.686 -0.133 1.00 13.62 524 ARG A CA 1
ATOM 2670 C C . ARG A 1 349 ? -13.083 3.667 1.120 1.00 12.20 524 ARG A C 1
ATOM 2671 O O . ARG A 1 349 ? -14.074 2.922 1.140 1.00 11.18 524 ARG A O 1
ATOM 2679 N N . LEU A 1 350 ? -12.791 4.474 2.136 1.00 10.53 525 LEU A N 1
ATOM 2680 C CA . LEU A 1 350 ? -13.726 4.601 3.255 1.00 10.55 525 LEU A CA 1
ATOM 2681 C C . LEU A 1 350 ? -15.047 5.214 2.768 1.00 9.40 525 LEU A C 1
ATOM 2682 O O . LEU A 1 350 ? -15.022 6.120 1.983 1.00 10.48 525 LEU A O 1
ATOM 2687 N N . ARG A 1 351 ? -16.180 4.699 3.217 1.00 9.78 526 ARG A N 1
ATOM 2688 C CA . ARG A 1 351 ? -17.504 5.209 2.797 1.00 9.26 526 ARG A CA 1
ATOM 2689 C C . ARG A 1 351 ? -18.376 5.675 3.968 1.00 8.47 526 ARG A C 1
ATOM 2690 O O . ARG A 1 351 ? -19.052 6.714 3.890 1.00 7.93 526 ARG A O 1
ATOM 2698 N N . TYR A 1 352 ? -18.365 4.918 5.058 1.00 9.04 527 TYR A N 1
ATOM 2699 C CA . TYR A 1 352 ? -19.185 5.258 6.242 1.00 7.71 527 TYR A CA 1
ATOM 2700 C C . TYR A 1 352 ? -18.444 4.988 7.552 1.00 8.86 527 TYR A C 1
ATOM 2701 O O . TYR A 1 352 ? -17.580 4.087 7.639 1.00 7.65 527 TYR A O 1
ATOM 2710 N N . LEU A 1 353 ? -18.791 5.787 8.563 1.00 8.10 528 LEU A N 1
ATOM 2711 C CA . LEU A 1 353 ? -18.360 5.587 9.941 1.00 8.29 528 LEU A CA 1
ATOM 2712 C C . LEU A 1 353 ? -19.611 5.511 10.824 1.00 8.31 528 LEU A C 1
ATOM 2713 O O . LEU A 1 353 ? -20.539 6.331 10.662 1.00 7.04 528 LEU A O 1
ATOM 2718 N N . LEU A 1 354 ? -19.691 4.480 11.665 1.00 6.49 529 LEU A N 1
ATOM 2719 C CA . LEU A 1 354 ? -20.839 4.263 12.550 1.00 7.36 529 LEU A CA 1
ATOM 2720 C C . LEU A 1 354 ? -20.411 4.407 13.997 1.00 6.83 529 LEU A C 1
ATOM 2721 O O . LEU A 1 354 ? -19.398 3.825 14.417 1.00 8.45 529 LEU A O 1
ATOM 2726 N N . GLU A 1 355 ? -21.216 5.108 14.778 1.00 7.76 530 GLU A N 1
ATOM 2727 C CA . GLU A 1 355 ? -21.106 5.079 16.239 1.00 7.88 530 GLU A CA 1
ATOM 2728 C C . GLU A 1 355 ? -22.141 4.051 16.723 1.00 8.09 530 GLU A C 1
ATOM 2729 O O . GLU A 1 355 ? -23.287 4.123 16.336 1.00 7.41 530 GLU A O 1
ATOM 2735 N N . VAL A 1 356 ? -21.707 3.120 17.556 1.00 7.60 531 VAL A N 1
ATOM 2736 C CA . VAL A 1 356 ? -22.529 2.039 18.094 1.00 9.82 531 VAL A CA 1
ATOM 2737 C C . VAL A 1 356 ? -22.337 2.000 19.617 1.00 11.21 531 VAL A C 1
ATOM 2738 O O . VAL A 1 356 ? -21.258 2.337 20.102 1.00 11.20 531 VAL A O 1
ATOM 2742 N N . HIS A 1 357 ? -23.408 1.704 20.349 1.00 13.96 532 HIS A N 1
ATOM 2743 C CA . HIS A 1 357 ? -23.331 1.542 21.809 1.00 14.84 532 HIS A CA 1
ATOM 2744 C C . HIS A 1 357 ? -23.717 0.084 22.103 1.00 15.65 532 HIS A C 1
ATOM 2745 O O . HIS A 1 357 ? -24.026 -0.749 21.223 1.00 14.56 532 HIS A O 1
#

B-factor: mean 18.03, std 9.14, range [4.69, 52.03]

InterPro domains:
  IPR004102 Poly(ADP-ribose) polymerase, regulatory domain [PF02877] (183-319)
  IPR004102 Poly(ADP-ribose) polymerase, regulatory domain [PS51060] (182-300)
  IPR008893 WGR domain [PF05406] (66-143)
  IPR008893 WGR domain [PS51977] (59-150)
  IPR008893 WGR domain [SM00773] (66-144)
  IPR012317 Poly(ADP-ribose) polymerase, catalytic domain [PF00644] (335-532)
  IPR012317 Poly(ADP-ribose) polymerase, catalytic domain [PS51059] (313-533)
  IPR036616 Poly(ADP-ribose) polymerase, regulatory domain superfamily [G3DSA:1.20.142.10] (176-321)
  IPR036616 Poly(ADP-ribose) polymerase, regulatory domain superfamily [SSF47587] (182-320)
  IPR036930 WGR domain superfamily [SSF142921] (43-154)
  IPR050800 ADP-ribosyltransferase diphtheria toxin-like [PTHR10459] (41-531)

Solvent-accessible surface area: 16947 Å² total; per-residue (Å²): 159,183,68,156,87,73,119,34,93,25,53,112,11,5,54,58,0,0,70,19,0,9,30,110,106,7,0,79,58,1,0,64,118,32,55,5,15,36,121,132,1,56,12,80,146,12,43,129,139,35,12,51,110,0,27,114,5,0,75,42,0,35,135,48,55,185,189,87,54,111,61,52,76,100,17,4,70,86,0,23,108,6,0,18,16,65,67,65,174,79,136,43,49,46,0,80,33,94,131,50,12,47,51,14,14,6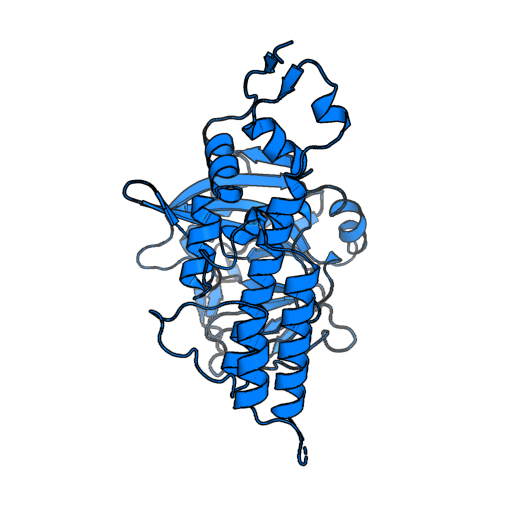2,10,0,34,21,0,30,14,0,17,44,0,32,49,42,36,69,89,55,128,128,46,128,98,52,141,79,37,39,48,80,27,10,41,16,43,102,34,0,176,8,90,12,105,57,26,106,83,67,21,124,22,30,155,28,0,62,45,0,1,87,62,1,7,43,137,168,90,41,25,82,27,64,58,0,0,63,1,35,11,119,58,5,66,116,72,9,82,78,28,57,108,44,41,64,9,30,0,0,0,32,10,13,29,4,1,14,0,0,0,5,0,36,44,0,6,52,34,51,108,30,23,24,28,88,0,0,61,6,5,51,6,3,0,7,0,34,46,5,27,64,119,29,63,7,17,155,44,84,114,80,80,4,3,1,1,0,0,0,0,0,0,0,11,154,55,54,72,25,68,79,56,53,92,87,32,143,63,23,44,135,60,69,43,0,0,1,0,38,0,65,36,11,3,33,76,116,99,56,48,90,22,126,12,86,67,50,93,0,31,0,2,29,4,86,50,49,105,18,114,143,18,77,97,7,66,0,74,41,2,10,8,0,0,22,98,53,21,3,1,10,0,8,0,0,0,10,9,70

CATH classification: 1.20.142.10 (+1 more: 3.90.228.10)

Radius of gyration: 21.37 Å; Cα contacts (8 Å, |Δi|>4): 679; chains: 1; bounding box: 60×68×53 Å

GO terms:
  GO:0035861 site of double-strand break (C, IDA)
  GO:0003950 NAD+ poly-ADP-ribosyltransferase activity (F, IDA)
  GO:0006302 double-strand break repair (P, IDA)
  GO:0006303 double-strand break repair via nonhomologous end joining (P, IGI)
  GO:1990166 protein localization to site of double-strand break (P, IMP)
  GO:0060236 regulation of mitotic spindle organization (P, IMP)
  GO:0006302 double-strand break repair (P, IMP)
  GO:0000723 telomere maintenance (P, IMP)
  GO:2001034 positive regulation of double-strand break repair via nonhomologous end joining (P, IDA)
  GO:0030592 DNA ADP-ribosylation (P, IDA)
  GO:0070213 protein auto-ADP-ribosylation (P, IDA)
  GO:0140294 NAD DNA ADP-ribosyltransferase activity (F, IDA)
  GO:0140804 NAD+-protein-lysine ADP-ribosyltransferase activity (F, IDA)
  GO:0140806 NAD+-protein-aspartate ADP-ribosyltransferase activity (F, IDA)
  GO:0140807 NAD+-protein-glutamate ADP-ribosyltransferase activity (F, IDA)
  GO:1990404 NAD+-protein mono-ADP-ribosyltransferase activity (F, IDA)
  GO:0005634 nucleus (C, EXP)
  GO:0005694 chromosome (C, EXP)
  GO:0140807 NAD+-protein-glutamate ADP-ribosyltransferase activity (F, EXP)
  GO:0005515 protein binding (F, IPI)

Sequence (354 aa):
SMKRVQPCSLDPATQKLITNIFSKEMFKNTMALMDLDVKKMPLGKLSKQQIARGFEALEALEEALKDGGQSLEELSSHFYTVIPHNFGHSQPPPINSPELLQAKKDMLLVLADIELAQALQAVSEQEKTVEEVPHPLDRDYQLLKCQLQLLDSGAPEYKVIQTYLEQTGSNHRCPTLQHIWKVNQEGEEDRFQAHSKLGNRKLLWHGTNMAVVAAILTSGLRIMPHSGGRVGKGIYFASENSKSAGYVIGMKCGAHHVGYMFLGEVALGREHHINTDNPSLKSPPPGFDSVIARGHTEPDPTQDTELELDGQQVVVPQGQPVPCPEFSSSTFSQSEYLIYQESQCRLRYLLEVH

Secondary structure (DSSP, 8-state):
-PPEEPPP-S-HHHHHHHHHHT-HHHHHHHHHHTTB-TTTS-TTT--HHHHHHHHHHHHHHHHHH------HHHHHHHHHHHS-B-STTSPPPP--SHHHHHHHHHHHHHHHHHHHHHHHTSPPHHHHH-SEE--HHHHHHHHT--EEEE--TTSTTHHHHHHHHHHHS-SSSPPPEEEEEEEE-TTSHHHHHTTTT---EEEEEEE-BGGGHHHHHHH-S---TT---TT-SSEEEBSSHHHHHTT-B-EEETTEEEEEEEEEEEE--SEEEESS--TT-SSPPTT-SEEEE-BSEEE-GGG-EEEEETTEEEEE--SPEEE-GGGTT-SBSS-EEEESSGGGEEEEEEEEE-

Nearest PDB structures (foldseek):
  4l6z-assembly1_A  TM=1.002E+00  e=4.497E-72  Homo sapiens
  4gv4-assembly1_A  TM=1.002E+00  e=3.941E-71  Homo sapiens
  4l7p-assembly1_A  TM=1.000E+00  e=6.250E-68  Homo sapiens
  6ghk-assembly1_A  TM=9.112E-01  e=9.742E-35  Homo sapiens
  4zzy-assembly1_A  TM=8.587E-01  e=1.732E-31  Homo sapiens

Organism: Homo sapiens (NCBI:txid9606)

Foldseek 3Di:
DAFAADDAPDDPVLLVLLCLLLPLVLVVVLCVVLQFDCVVVPLVNDDPVLLVVLVVLLVVLVVVLVPPDDDLVVSQVVSCVSTPGHDPPDDDDGQRDPVSSLSSVVSSVLVVLLNVLVVLPDDDPVNVPDRYDYHVSVSSVVSLQKDKAWDDPPDPCNVLVVLLQQQQADPPCRWAFDTKIWIGNPPLVVLLVVCVVQAAKAWWKAAAESNNVSVCSNPNQDFDPSDWDQAAGFGKTFSRVHVNVVRWDFPDDPNDTKTKMFIKIFRFHAEDEDQGTDGHDQADPPPGFWYKHAAQWHFPPVQWDWDQDPNGTYIRRRGHIDGDVVRNVGPHNGMIIGGNDSSRIDTTMMTMTD